Protein 1JM0 (pdb70)

Sequence (288 aa):
DYLRELLKLELQAIKQYREALEYVKLPVLAKILEDEEKHIEWLETILGDYLRELLKLELQAIKQYREALEYVKLPVLAKILEDEEKHIEWLETILGDYLRELLKLELQAIKQYREALEYVKLPVLAKILEDEEKHIEWLETILGDYLRELLKLELQAIKQYREALEYVKLPVLAKILEDEEKHIEWLETILGDYLRELLKLELQAIKQYREALEYVKLPVLAKILEDEEKHIEWLETILGDYLRELLKLELQAIKQYREALEYVKLPVLAKILEDEEKHIEWLETILG

CATH classification: 1.20.5.420

Structure (mmCIF, N/CA/C/O backbone):
data_1JM0
#
_entry.id   1JM0
#
_cell.length_a   37.38
_cell.length_b   80.12
_cell.length_c   99.93
_cell.angle_alpha   90
_cell.angle_beta   90
_cell.angle_gamma   90
#
_symmetry.space_group_name_H-M   'P 21 21 21'
#
loop_
_entity.id
_entity.type
_entity.pdbx_description
1 polymer 'PROTEIN (FOUR-HELIX BUNDLE MODEL)'
2 non-polymer 'MANGANESE (II) ION'
3 non-polymer 'DIMETHYL SULFOXIDE'
4 water water
#
loop_
_atom_site.group_PDB
_atom_site.id
_atom_site.type_symbol
_atom_site.label_atom_id
_atom_site.label_alt_id
_atom_site.label_comp_id
_atom_site.label_asym_id
_atom_site.label_entity_id
_atom_site.label_seq_id
_atom_site.pdbx_PDB_ins_code
_atom_site.Cartn_x
_atom_site.Cartn_y
_atom_site.Cartn_z
_atom_site.occupancy
_atom_site.B_iso_or_equiv
_atom_site.auth_seq_id
_atom_site.auth_comp_id
_atom_site.auth_asym_id
_atom_site.auth_atom_id
_atom_site.pdbx_PDB_model_num
ATOM 4 N N . ASP A 1 2 ? -12.286 -2.373 -28.571 1.00 36.68 1 ASP A N 1
ATOM 5 C CA . ASP A 1 2 ? -10.883 -1.968 -28.544 1.00 36.01 1 ASP A CA 1
ATOM 6 C C . ASP A 1 2 ? -10.792 -0.467 -28.242 1.00 33.76 1 ASP A C 1
ATOM 7 O O . ASP A 1 2 ? -10.003 -0.057 -27.391 1.00 31.16 1 ASP A O 1
ATOM 12 N N . TYR A 1 3 ? -11.587 0.354 -28.923 1.00 31.34 2 TYR A N 1
ATOM 13 C CA . TYR A 1 3 ? -11.538 1.803 -28.717 1.00 30.67 2 TYR A CA 1
ATOM 14 C C . TYR A 1 3 ? -11.861 2.221 -27.275 1.00 29.14 2 TYR A C 1
ATOM 15 O O . TYR A 1 3 ? -11.276 3.180 -26.771 1.00 27.85 2 TYR A O 1
ATOM 24 N N . LEU A 1 4 ? -12.779 1.512 -26.620 1.00 26.71 3 LEU A N 1
ATOM 25 C CA . LEU A 1 4 ? -13.163 1.702 -25.221 1.00 24.38 3 LEU A CA 1
ATOM 26 C C . LEU A 1 4 ? -12.034 1.272 -24.298 1.00 24.13 3 LEU A C 1
ATOM 27 O O . LEU A 1 4 ? -11.736 2.008 -23.353 1.00 22.24 3 LEU A O 1
ATOM 32 N N . ARG A 1 5 ? -11.437 0.110 -24.563 1.00 23.13 4 ARG A N 1
ATOM 33 C CA . ARG A 1 5 ? -10.267 -0.313 -23.795 1.00 23.28 4 ARG A CA 1
ATOM 34 C C . ARG A 1 5 ? -9.191 0.769 -23.893 1.00 22.13 4 ARG A C 1
ATOM 35 O O . ARG A 1 5 ? -8.456 1.029 -22.937 1.00 22.49 4 ARG A O 1
ATOM 43 N N . GLU A 1 6 ? -9.085 1.411 -25.050 1.00 21.05 5 GLU A N 1
ATOM 44 C CA . GLU A 1 6 ? -8.063 2.439 -25.215 1.00 22.30 5 GLU A CA 1
ATOM 45 C C . GLU A 1 6 ? -8.338 3.646 -24.341 1.00 21.08 5 GLU A C 1
ATOM 46 O O . GLU A 1 6 ? -7.394 4.197 -23.768 1.00 20.78 5 GLU A O 1
ATOM 52 N N . LEU A 1 7 ? -9.601 4.048 -24.240 1.00 18.94 6 LEU A N 1
ATOM 53 C CA . LEU A 1 7 ? -9.930 5.190 -23.391 1.00 18.19 6 LEU A CA 1
ATOM 54 C C . LEU A 1 7 ? -9.664 4.798 -21.940 1.00 15.42 6 LEU A C 1
ATOM 55 O O . LEU A 1 7 ? -9.179 5.642 -21.187 1.00 15.83 6 LEU A O 1
ATOM 60 N N . LEU A 1 8 ? -9.972 3.559 -21.573 1.00 16.19 7 LEU A N 1
ATOM 61 C CA . LEU A 1 8 ? -9.733 3.088 -20.214 1.00 16.79 7 LEU A CA 1
ATOM 62 C C . LEU A 1 8 ? -8.238 3.225 -19.910 1.00 17.19 7 LEU A C 1
ATOM 63 O O . LEU A 1 8 ? -7.861 3.728 -18.850 1.00 18.08 7 LEU A O 1
ATOM 68 N N . LYS A 1 9 ? -7.381 2.803 -20.835 1.00 17.30 8 LYS A N 1
ATOM 69 C CA . LYS A 1 9 ? -5.935 2.927 -20.627 1.00 17.57 8 LYS A CA 1
ATOM 70 C C . LYS A 1 9 ? -5.456 4.376 -20.472 1.00 16.49 8 LYS A C 1
ATOM 71 O O . LYS A 1 9 ? -4.584 4.680 -19.648 1.00 16.87 8 LYS A O 1
ATOM 77 N N . LEU A 1 10 ? -6.035 5.276 -21.258 1.00 17.12 9 LEU A N 1
ATOM 78 C CA . LEU A 1 10 ? -5.701 6.687 -21.048 1.00 17.52 9 LEU A CA 1
ATOM 79 C C . LEU A 1 10 ? -6.093 7.199 -19.659 1.00 18.38 9 LEU A C 1
ATOM 80 O O . LEU A 1 10 ? -5.419 8.070 -19.087 1.00 17.93 9 LEU A O 1
ATOM 85 N N . GLU A 1 11 ? -7.205 6.691 -19.134 1.00 16.90 10 GLU A N 1
ATOM 86 C CA . GLU A 1 11 ? -7.578 7.083 -17.774 1.00 16.07 10 GLU A CA 1
ATOM 87 C C . GLU A 1 11 ? -6.607 6.491 -16.755 1.00 17.54 10 GLU A C 1
ATOM 88 O O . GLU A 1 11 ? -6.223 7.167 -15.797 1.00 17.06 10 GLU A O 1
ATOM 94 N N . LEU A 1 12 ? -6.194 5.239 -16.945 1.00 18.26 11 LEU A N 1
ATOM 95 C CA . LEU A 1 12 ? -5.196 4.664 -16.027 1.00 19.56 11 LEU A CA 1
ATOM 96 C C . LEU A 1 12 ? -3.877 5.455 -16.023 1.00 18.94 11 LEU A C 1
ATOM 97 O O . LEU A 1 12 ? -3.225 5.705 -15.002 1.00 20.47 11 LEU A O 1
ATOM 102 N N . GLN A 1 13 ? -3.461 5.872 -17.212 1.00 17.65 12 GLN A N 1
ATOM 103 C CA . GLN A 1 13 ? -2.247 6.671 -17.366 1.00 19.51 12 GLN A CA 1
ATOM 104 C C . GLN A 1 13 ? -2.457 8.011 -16.656 1.00 19.87 12 GLN A C 1
ATOM 105 O O . GLN A 1 13 ? -1.560 8.495 -15.960 1.00 19.37 12 GLN A O 1
ATOM 111 N N . ALA A 1 14 ? -3.631 8.613 -16.800 1.00 19.59 13 ALA A N 1
ATOM 112 C CA . ALA A 1 14 ? -3.823 9.925 -16.161 1.00 20.10 13 ALA A CA 1
ATOM 113 C C . ALA A 1 14 ? -3.822 9.770 -14.640 1.00 21.40 13 ALA A C 1
ATOM 114 O O . ALA A 1 14 ? -3.271 10.611 -13.932 1.00 22.83 13 ALA A O 1
ATOM 116 N N . ILE A 1 15 ? -4.438 8.703 -14.152 1.00 21.82 14 ILE A N 1
ATOM 117 C CA . ILE A 1 15 ? -4.508 8.492 -12.713 1.00 23.53 14 ILE A CA 1
ATOM 118 C C . ILE A 1 15 ? -3.089 8.394 -12.164 1.00 22.38 14 ILE A C 1
ATOM 119 O O . ILE A 1 15 ? -2.794 8.954 -11.106 1.00 22.73 14 ILE A O 1
ATOM 124 N N . LYS A 1 16 ? -2.207 7.679 -12.850 1.00 20.86 15 LYS A N 1
ATOM 125 C CA . LYS A 1 16 ? -0.824 7.582 -12.388 1.00 23.12 15 LYS A CA 1
ATOM 126 C C . LYS A 1 16 ? -0.102 8.929 -12.315 1.00 24.58 15 LYS A C 1
ATOM 127 O O . LYS A 1 16 ? 0.539 9.256 -11.309 1.00 25.71 15 LYS A O 1
ATOM 133 N N . GLN A 1 17 ? -0.212 9.710 -13.389 1.00 24.13 16 GLN A N 1
ATOM 134 C CA . GLN A 1 17 ? 0.409 11.023 -13.500 1.00 25.45 16 GLN A CA 1
ATOM 135 C C . GLN A 1 17 ? -0.180 12.014 -12.514 1.00 23.66 16 GLN A C 1
ATOM 136 O O . GLN A 1 17 ? 0.585 12.759 -11.910 1.00 27.08 16 GLN A O 1
ATOM 142 N N . TYR A 1 18 ? -1.497 12.013 -12.339 1.00 24.25 17 TYR A N 1
ATOM 143 C CA . TYR A 1 18 ? -2.125 12.973 -11.433 1.00 22.74 17 TYR A CA 1
ATOM 144 C C . TYR A 1 18 ? -1.737 12.619 -10.009 1.00 24.73 17 TYR A C 1
ATOM 145 O O . TYR A 1 18 ? -1.502 13.504 -9.190 1.00 24.91 17 TYR A O 1
ATOM 154 N N . ARG A 1 19 ? -1.685 11.321 -9.729 1.00 25.36 18 ARG A N 1
ATOM 155 C CA . ARG A 1 19 ? -1.296 10.950 -8.378 1.00 26.80 18 ARG A CA 1
ATOM 156 C C . ARG A 1 19 ? 0.124 11.381 -8.065 1.00 27.16 18 ARG A C 1
ATOM 157 O O . ARG A 1 19 ? 0.419 11.792 -6.942 1.00 30.50 18 ARG A O 1
ATOM 165 N N . GLU A 1 20 ? 1.017 11.268 -9.040 1.00 28.09 19 GLU A N 1
ATOM 166 C CA . GLU A 1 20 ? 2.398 11.702 -8.865 1.00 29.62 19 GLU A CA 1
ATOM 167 C C . GLU A 1 20 ? 2.423 13.225 -8.697 1.00 30.32 19 GLU A C 1
ATOM 168 O O . GLU A 1 20 ? 3.156 13.762 -7.855 1.00 31.71 19 GLU A O 1
ATOM 174 N N . ALA A 1 21 ? 1.622 13.941 -9.484 1.00 29.20 20 ALA A N 1
ATOM 175 C CA . ALA A 1 21 ? 1.630 15.400 -9.385 1.00 30.17 20 ALA A CA 1
ATOM 176 C C . ALA A 1 21 ? 1.132 15.877 -8.022 1.00 32.06 20 ALA A C 1
ATOM 177 O O . ALA A 1 21 ? 1.686 16.823 -7.452 1.00 30.88 20 ALA A O 1
ATOM 179 N N . LEU A 1 22 ? 0.079 15.220 -7.545 1.00 32.87 21 LEU A N 1
ATOM 180 C CA . LEU A 1 22 ? -0.508 15.506 -6.240 1.00 35.66 21 LEU A CA 1
ATOM 181 C C . LEU A 1 22 ? 0.580 15.291 -5.187 1.00 37.84 21 LEU A C 1
ATOM 182 O O . LEU A 1 22 ? 0.742 16.107 -4.280 1.00 38.24 21 LEU A O 1
ATOM 187 N N . GLU A 1 23 ? 1.325 14.199 -5.317 1.00 39.78 22 GLU A N 1
ATOM 188 C CA . GLU A 1 23 ? 2.363 13.788 -4.378 1.00 42.37 22 GLU A CA 1
ATOM 189 C C . GLU A 1 23 ? 3.430 14.874 -4.278 1.00 42.83 22 GLU A C 1
ATOM 190 O O . GLU A 1 23 ? 4.104 15.029 -3.258 1.00 44.24 22 GLU A O 1
ATOM 196 N N . TYR A 1 24 ? 3.586 15.635 -5.353 1.00 43.26 23 TYR A N 1
ATOM 197 C CA . TYR A 1 24 ? 4.614 16.667 -5.381 1.00 43.70 23 TYR A CA 1
ATOM 198 C C . TYR A 1 24 ? 4.138 18.086 -5.053 1.00 43.29 23 TYR A C 1
ATOM 199 O O . TYR A 1 24 ? 4.806 18.784 -4.287 1.00 43.53 23 TYR A O 1
ATOM 208 N N . VAL A 1 25 ? 3.011 18.540 -5.597 1.00 41.28 24 VAL A N 1
ATOM 209 C CA . VAL A 1 25 ? 2.599 19.909 -5.320 1.00 40.47 24 VAL A CA 1
ATOM 210 C C . VAL A 1 25 ? 1.388 20.056 -4.416 1.00 39.20 24 VAL A C 1
ATOM 211 O O . VAL A 1 25 ? 1.046 21.177 -4.035 1.00 39.37 24 VAL A O 1
ATOM 215 N N . LYS A 1 26 ? 0.753 18.935 -4.099 1.00 36.65 25 LYS A N 1
ATOM 216 C CA . LYS A 1 26 ? -0.388 18.918 -3.199 1.00 36.10 25 LYS A CA 1
ATOM 217 C C . LYS A 1 26 ? -1.455 19.975 -3.438 1.00 34.02 25 LYS A C 1
ATOM 218 O O . LYS A 1 26 ? -2.053 20.464 -2.484 1.00 33.73 25 LYS A O 1
ATOM 224 N N . LEU A 1 27 ? -1.721 20.356 -4.683 1.00 31.73 26 LEU A N 1
ATOM 225 C CA . LEU A 1 27 ? -2.878 21.209 -4.866 1.00 29.40 26 LEU A 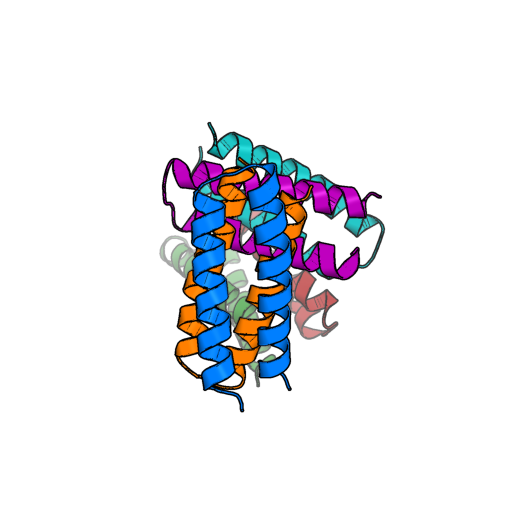CA 1
ATOM 226 C C . LEU A 1 27 ? -4.182 20.440 -4.828 1.00 28.85 26 LEU A C 1
ATOM 227 O O . LEU A 1 27 ? -4.350 19.435 -5.535 1.00 27.70 26 LEU A O 1
ATOM 232 N N . PRO A 1 28 ? -5.105 20.919 -4.003 1.00 26.25 27 PRO A N 1
ATOM 233 C CA . PRO A 1 28 ? -6.452 20.361 -3.957 1.00 25.79 27 PRO A CA 1
ATOM 234 C C . PRO A 1 28 ? -7.108 20.155 -5.310 1.00 25.60 27 PRO A C 1
ATOM 235 O O . PRO A 1 28 ? -7.726 19.118 -5.526 1.00 23.42 27 PRO A O 1
ATOM 239 N N . VAL A 1 29 ? -6.980 21.120 -6.214 1.00 20.90 28 VAL A N 1
ATOM 240 C CA . VAL A 1 29 ? -7.713 20.917 -7.459 1.00 21.08 28 VAL A CA 1
ATOM 241 C C . VAL A 1 29 ? -7.216 19.630 -8.119 1.00 20.03 28 VAL A C 1
ATOM 242 O O . VAL A 1 29 ? -8.007 19.019 -8.839 1.00 19.30 28 VAL A O 1
ATOM 246 N N . LEU A 1 30 ? -5.974 19.196 -7.908 1.00 19.38 29 LEU A N 1
ATOM 247 C CA . LEU A 1 30 ? -5.501 17.991 -8.606 1.00 20.14 29 LEU A CA 1
ATOM 248 C C . LEU A 1 30 ? -6.244 16.787 -8.048 1.00 19.99 29 LEU A C 1
ATOM 249 O O . LEU A 1 30 ? -6.529 15.795 -8.710 1.00 18.36 29 LEU A O 1
ATOM 254 N N . ALA A 1 31 ? -6.573 16.875 -6.759 1.00 21.63 30 ALA A N 1
ATOM 255 C CA . ALA A 1 31 ? -7.260 15.765 -6.126 1.00 22.30 30 ALA A CA 1
ATOM 256 C C . ALA A 1 31 ? -8.672 15.650 -6.695 1.00 21.53 30 ALA A C 1
ATOM 257 O O . ALA A 1 31 ? -9.167 14.533 -6.880 1.00 21.79 30 ALA A O 1
ATOM 259 N N . LYS A 1 32 ? -9.328 16.769 -6.998 1.00 20.68 31 LYS A N 1
ATOM 260 C CA . LYS A 1 32 ? -10.621 16.777 -7.678 1.00 21.61 31 LYS A CA 1
ATOM 261 C C . LYS A 1 32 ? -10.569 16.129 -9.062 1.00 19.89 31 LYS A C 1
ATOM 262 O O . LYS A 1 32 ? -11.465 15.347 -9.366 1.00 20.28 31 LYS A O 1
ATOM 268 N N . ILE A 1 33 ? -9.563 16.464 -9.861 1.00 20.32 32 ILE A N 1
ATOM 269 C CA . ILE A 1 33 ? -9.409 15.839 -11.173 1.00 18.52 32 ILE A CA 1
ATOM 270 C C . ILE A 1 33 ? -9.222 14.333 -10.992 1.00 17.82 32 ILE A C 1
ATOM 271 O O . ILE A 1 33 ? -9.891 13.538 -11.635 1.00 16.89 32 ILE A O 1
ATOM 276 N N . LEU A 1 34 ? -8.331 13.937 -10.084 1.00 18.31 33 LEU A N 1
ATOM 277 C CA . LEU A 1 34 ? -8.113 12.519 -9.817 1.00 19.66 33 LEU A CA 1
ATOM 278 C C . LEU A 1 34 ? -9.437 11.842 -9.475 1.00 19.31 33 LEU A C 1
ATOM 279 O O . LEU A 1 34 ? -9.704 10.768 -9.990 1.00 19.52 33 LEU A O 1
ATOM 284 N N . GLU A 1 35 ? -10.280 12.415 -8.620 1.00 20.22 34 GLU A N 1
ATOM 285 C CA . GLU A 1 35 ? -11.581 11.803 -8.337 1.00 20.85 34 GLU A CA 1
ATOM 286 C C . GLU A 1 35 ? -12.443 11.543 -9.591 1.00 20.56 34 GLU A C 1
ATOM 287 O O . GLU A 1 35 ? -13.109 10.515 -9.730 1.00 18.79 34 GLU A O 1
ATOM 293 N N . ASP A 1 36 ? -12.414 12.506 -10.506 1.00 17.67 35 ASP A N 1
ATOM 294 C CA . ASP A 1 36 ? -13.157 12.437 -11.753 1.00 17.16 35 ASP A CA 1
ATOM 295 C C . ASP A 1 36 ? -12.596 11.280 -12.584 1.00 15.56 35 ASP A C 1
ATOM 296 O O . ASP A 1 36 ? -13.372 10.530 -13.161 1.00 16.39 35 ASP A O 1
ATOM 301 N N . GLU A 1 37 ? -11.279 11.155 -12.687 1.00 16.87 36 GLU A N 1
ATOM 302 C CA . GLU A 1 37 ? -10.703 10.156 -13.585 1.00 14.78 36 GLU A CA 1
ATOM 303 C C . GLU A 1 37 ? -11.061 8.785 -13.011 1.00 14.50 36 GLU A C 1
ATOM 304 O O . GLU A 1 37 ? -11.335 7.842 -13.744 1.00 15.29 36 GLU A O 1
ATOM 310 N N . GLU A 1 38 ? -11.049 8.666 -11.686 1.00 15.75 37 GLU A N 1
ATOM 311 C CA . GLU A 1 38 ? -11.423 7.364 -11.146 1.00 16.27 37 GLU A CA 1
ATOM 312 C C . GLU A 1 38 ? -12.871 7.009 -11.497 1.00 16.47 37 GLU A C 1
ATOM 313 O O . GLU A 1 38 ? -13.195 5.841 -11.751 1.00 16.20 37 GLU A O 1
ATOM 319 N N . LYS A 1 39 ? -13.755 8.005 -11.550 1.00 15.78 38 LYS A N 1
ATOM 320 C CA . LYS A 1 39 ? -15.144 7.839 -11.952 1.00 17.20 38 LYS A CA 1
ATOM 321 C C . LYS A 1 39 ? -15.224 7.412 -13.420 1.00 16.79 38 LYS A C 1
ATOM 322 O O . LYS A 1 39 ? -16.012 6.522 -13.814 1.00 16.43 38 LYS A O 1
ATOM 328 N N . HIS A 1 40 ? -14.394 8.060 -14.228 1.00 14.91 39 HIS A N 1
ATOM 329 C CA . HIS A 1 40 ? -14.348 7.713 -15.658 1.00 14.66 39 HIS A CA 1
ATOM 330 C C . HIS A 1 40 ? -13.988 6.244 -15.861 1.00 15.81 39 HIS A C 1
ATOM 331 O O . HIS A 1 40 ? -14.611 5.536 -16.672 1.00 17.40 39 HIS A O 1
ATOM 338 N N . ILE A 1 41 ? -12.980 5.788 -15.111 1.00 16.40 40 ILE A N 1
ATOM 339 C CA . ILE A 1 41 ? -12.577 4.384 -15.158 1.00 18.16 40 ILE A CA 1
ATOM 340 C C . ILE A 1 41 ? -13.768 3.484 -14.811 1.00 18.44 40 ILE A C 1
ATOM 341 O O . ILE A 1 41 ? -14.039 2.517 -15.534 1.00 18.16 40 ILE A O 1
ATOM 346 N N . GLU A 1 42 ? -14.467 3.799 -13.723 1.00 15.87 41 GLU A N 1
ATOM 347 C CA . 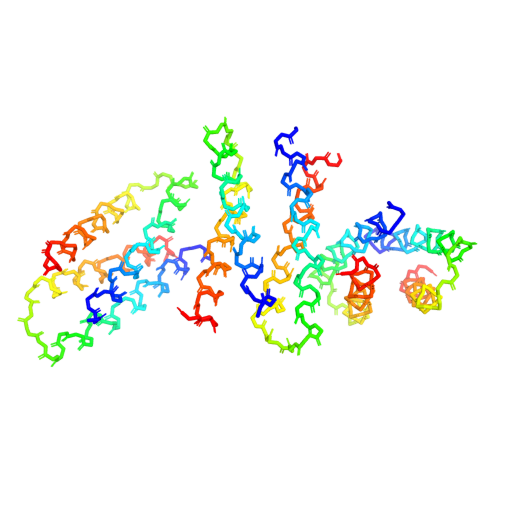GLU A 1 42 ? -15.609 2.962 -13.308 1.00 18.97 41 GLU A CA 1
ATOM 348 C C . GLU A 1 42 ? -16.683 2.872 -14.394 1.00 19.32 41 GLU A C 1
ATOM 349 O O . GLU A 1 42 ? -17.275 1.813 -14.644 1.00 19.20 41 GLU A O 1
ATOM 355 N N . TRP A 1 43 ? -16.946 4.001 -15.036 1.00 19.35 42 TRP A N 1
ATOM 356 C CA . TRP A 1 43 ? -17.964 4.109 -16.075 1.00 18.79 42 TRP A CA 1
ATOM 357 C C . TRP A 1 43 ? -17.511 3.248 -17.250 1.00 20.10 42 TRP A C 1
ATOM 358 O O . TRP A 1 43 ? -18.298 2.457 -17.767 1.00 20.10 42 TRP A O 1
ATOM 369 N N . LEU A 1 44 ? -16.248 3.365 -17.647 1.00 18.13 43 LEU A N 1
ATOM 370 C CA . LEU A 1 44 ? -15.781 2.580 -18.793 1.00 19.40 43 LEU A CA 1
ATOM 371 C C . LEU A 1 44 ? -15.775 1.075 -18.493 1.00 19.35 43 LEU A C 1
ATOM 372 O O . LEU A 1 44 ? -16.124 0.241 -19.329 1.00 21.26 43 LEU A O 1
ATOM 377 N N . GLU A 1 45 ? -15.342 0.720 -17.285 1.00 19.40 44 GLU A N 1
ATOM 378 C CA . GLU A 1 45 ? -15.352 -0.664 -16.836 1.00 23.05 44 GLU A CA 1
ATOM 379 C C . GLU A 1 45 ? -16.775 -1.195 -16.877 1.00 24.20 44 GLU A C 1
ATOM 380 O O . GLU A 1 45 ? -16.947 -2.351 -17.258 1.00 25.32 44 GLU A O 1
ATOM 386 N N . THR A 1 46 ? -17.762 -0.388 -16.503 1.00 23.96 45 THR A N 1
ATOM 387 C CA . THR A 1 46 ? -19.147 -0.834 -16.620 1.00 27.18 45 THR A CA 1
ATOM 388 C C . THR A 1 46 ? -19.473 -1.209 -18.063 1.00 28.63 45 THR A C 1
ATOM 389 O O . THR A 1 46 ? -19.941 -2.320 -18.340 1.00 31.26 45 THR A O 1
ATOM 393 N N . ILE A 1 47 ? -19.222 -0.281 -18.979 1.00 26.79 46 ILE A N 1
ATOM 394 C CA . ILE A 1 47 ? -19.474 -0.531 -20.390 1.00 26.26 46 ILE A CA 1
ATOM 395 C C . ILE A 1 47 ? -18.766 -1.791 -20.885 1.00 24.76 46 ILE A C 1
ATOM 396 O O . ILE A 1 47 ? -19.312 -2.547 -21.697 1.00 24.72 46 ILE A O 1
ATOM 401 N N . LEU A 1 48 ? -17.554 -2.035 -20.400 1.00 22.72 47 LEU A N 1
ATOM 402 C CA . LEU A 1 48 ? -16.739 -3.136 -20.890 1.00 26.09 47 LEU A CA 1
ATOM 403 C C . LEU A 1 48 ? -17.091 -4.434 -20.178 1.00 30.37 47 LEU A C 1
ATOM 404 O O . LEU A 1 48 ? -18.128 -4.503 -19.514 1.00 32.30 47 LEU A O 1
ATOM 409 N N . GLY A 1 49 ? -16.238 -5.444 -20.302 1.00 31.78 48 GLY A N 1
ATOM 410 C CA . GLY A 1 49 ? -16.465 -6.624 -19.493 1.00 37.93 48 GLY A CA 1
ATOM 411 C C . GLY A 1 49 ? -16.548 -6.283 -18.012 1.00 39.75 48 GLY A C 1
ATOM 412 O O . GLY A 1 49 ? -17.273 -6.938 -17.258 1.00 40.85 48 GLY A O 1
ATOM 417 N N . ASP B 1 2 ? 6.898 21.512 -15.993 1.00 41.17 1 ASP B N 1
ATOM 418 C CA . ASP B 1 2 ? 6.839 20.561 -17.098 1.00 40.42 1 ASP B CA 1
ATOM 419 C C . ASP B 1 2 ? 5.838 19.438 -16.834 1.00 37.79 1 ASP B C 1
ATOM 420 O O . ASP B 1 2 ? 5.146 19.007 -17.759 1.00 36.90 1 ASP B O 1
ATOM 425 N N . TYR B 1 3 ? 5.744 18.958 -15.597 1.00 34.63 2 TYR B N 1
ATOM 426 C CA . TYR B 1 3 ? 4.751 17.924 -15.332 1.00 31.83 2 TYR B CA 1
ATOM 427 C C . TYR B 1 3 ? 3.378 18.499 -15.653 1.00 29.56 2 TYR B C 1
ATOM 428 O O . TYR B 1 3 ? 2.517 17.754 -16.100 1.00 24.88 2 TYR B O 1
ATOM 437 N N . LEU B 1 4 ? 3.175 19.799 -15.441 1.00 28.51 3 LEU B N 1
ATOM 438 C CA . LEU B 1 4 ? 1.900 20.443 -15.726 1.00 26.67 3 LEU B CA 1
ATOM 439 C C . LEU B 1 4 ? 1.592 20.467 -17.217 1.00 27.17 3 LEU B C 1
ATOM 440 O O . LEU B 1 4 ? 0.481 20.162 -17.638 1.00 25.33 3 LEU B O 1
ATOM 445 N N . ARG B 1 5 ? 2.562 20.834 -18.046 1.00 27.16 4 ARG B N 1
ATOM 446 C CA . ARG B 1 5 ? 2.351 20.787 -19.490 1.00 28.12 4 ARG B CA 1
ATOM 447 C C . ARG B 1 5 ? 2.088 19.371 -19.999 1.00 26.98 4 ARG B C 1
ATOM 448 O O . ARG B 1 5 ? 1.329 19.228 -20.962 1.00 26.70 4 ARG B O 1
ATOM 456 N N . GLU B 1 6 ? 2.697 18.367 -19.368 1.00 26.40 5 GLU B N 1
ATOM 457 C CA . GLU B 1 6 ? 2.509 16.980 -19.794 1.00 27.17 5 GLU B CA 1
ATOM 458 C C . GLU B 1 6 ? 1.055 16.598 -19.509 1.00 24.60 5 GLU B C 1
ATOM 459 O O . GLU B 1 6 ? 0.384 15.927 -20.297 1.00 23.75 5 GLU B O 1
ATOM 465 N N . LEU B 1 7 ? 0.556 17.033 -18.358 1.00 21.36 6 LEU B N 1
ATOM 466 C CA . LEU B 1 7 ? -0.845 16.754 -18.035 1.00 20.07 6 LEU B CA 1
ATOM 467 C C . LEU B 1 7 ? -1.848 17.392 -19.011 1.00 20.32 6 LEU B C 1
ATOM 468 O O . LEU B 1 7 ? -2.870 16.807 -19.398 1.00 19.43 6 LEU B O 1
ATOM 473 N N . LEU B 1 8 ? -1.559 18.618 -19.444 1.00 20.26 7 LEU B N 1
ATOM 474 C CA . LEU B 1 8 ? -2.431 19.323 -20.368 1.00 19.97 7 LEU B CA 1
ATOM 475 C C . LEU B 1 8 ? -2.374 18.570 -21.701 1.00 21.62 7 LEU B C 1
ATOM 476 O O . LEU B 1 8 ? -3.378 18.424 -22.388 1.00 20.65 7 LEU B O 1
ATOM 481 N N . LYS B 1 9 ? -1.195 18.063 -22.044 1.00 21.85 8 LYS B N 1
ATOM 482 C CA . LYS B 1 9 ? -1.043 17.327 -23.298 1.00 24.06 8 LYS B CA 1
ATOM 483 C C . LYS B 1 9 ? -1.900 16.075 -23.267 1.00 22.56 8 LYS B C 1
ATOM 484 O O . LYS B 1 9 ? -2.550 15.769 -24.260 1.00 24.45 8 LYS B O 1
ATOM 490 N N . LEU B 1 10 ? -1.887 15.375 -22.139 1.00 21.58 9 LEU B N 1
ATOM 491 C CA . LEU B 1 10 ? -2.680 14.167 -21.995 1.00 22.31 9 LEU B CA 1
ATOM 492 C C . LEU B 1 10 ? -4.175 14.503 -22.057 1.00 20.46 9 LEU B C 1
ATOM 493 O O . LEU B 1 10 ? -4.936 13.742 -22.641 1.00 21.87 9 LEU B O 1
ATOM 498 N N . GLU B 1 11 ? -4.596 15.618 -21.471 1.00 19.50 10 GLU B N 1
ATOM 499 C CA . GLU B 1 11 ? -6.019 15.939 -21.489 1.00 20.74 10 GLU B CA 1
ATOM 500 C C . GLU B 1 11 ? -6.420 16.279 -22.921 1.00 18.43 10 GLU B C 1
ATOM 501 O O . GLU B 1 11 ? -7.485 15.848 -23.324 1.00 19.15 10 GLU B O 1
ATOM 507 N N . LEU B 1 12 ? -5.598 17.033 -23.646 1.00 19.60 11 LEU B N 1
ATOM 508 C CA . LEU B 1 12 ? -5.983 17.358 -25.018 1.00 19.74 11 LEU B CA 1
ATOM 509 C C . LEU B 1 12 ? -6.022 16.136 -25.922 1.00 21.36 11 LEU B C 1
ATOM 510 O O . LEU B 1 12 ? -6.921 16.013 -26.754 1.00 20.54 11 LEU B O 1
ATOM 515 N N . GLN B 1 13 ? -5.023 15.277 -25.728 1.00 22.75 12 GLN B N 1
ATOM 516 C CA . GLN B 1 13 ? -4.901 13.960 -26.335 1.00 24.69 12 GLN B CA 1
ATOM 517 C C . GLN B 1 13 ? -6.203 13.196 -26.110 1.00 24.62 12 GLN B C 1
ATOM 518 O O . GLN B 1 13 ? -6.796 12.659 -27.048 1.00 23.08 12 GLN B O 1
ATOM 524 N N . ALA B 1 14 ? -6.649 13.121 -24.861 1.00 21.83 13 ALA B N 1
ATOM 525 C CA . ALA B 1 14 ? -7.836 12.346 -24.525 1.00 22.25 13 ALA B CA 1
ATOM 526 C C . ALA B 1 14 ? -9.126 12.963 -25.066 1.00 21.82 13 ALA B C 1
ATOM 527 O O . ALA B 1 14 ? -10.064 12.275 -25.477 1.00 21.96 13 ALA B O 1
ATOM 529 N N . ILE B 1 15 ? -9.197 14.285 -25.037 1.00 22.19 14 ILE B N 1
ATOM 530 C CA . ILE B 1 15 ? -10.412 14.941 -25.514 1.00 24.09 14 ILE B CA 1
ATOM 531 C C . ILE B 1 15 ? -10.619 14.607 -26.988 1.00 25.03 14 ILE B C 1
ATOM 532 O O . ILE B 1 15 ? -11.734 14.288 -27.403 1.00 24.52 14 ILE B O 1
ATOM 537 N N . LYS B 1 16 ? -9.544 14.586 -27.769 1.00 24.82 15 LYS B N 1
ATOM 538 C CA . LYS B 1 16 ? -9.647 14.170 -29.168 1.00 25.60 15 LYS B CA 1
ATOM 539 C C . LYS B 1 16 ? -10.171 12.733 -29.329 1.00 25.33 15 LYS B C 1
ATOM 540 O O . LYS B 1 16 ? -11.011 12.444 -30.190 1.00 24.58 15 LYS B O 1
ATOM 546 N N . GLN B 1 17 ? -9.707 11.796 -28.504 1.00 23.04 16 GLN B N 1
ATOM 547 C CA . GLN B 1 17 ? -10.165 10.421 -28.659 1.00 22.61 16 GLN B CA 1
ATOM 548 C C . GLN B 1 17 ? -11.608 10.203 -28.210 1.00 23.10 16 GLN B C 1
ATOM 549 O O . GLN B 1 17 ? -12.335 9.419 -28.823 1.00 24.95 16 GLN B O 1
ATOM 555 N N . TYR B 1 18 ? -12.017 10.888 -27.148 1.00 21.76 17 TYR B N 1
ATOM 556 C CA . TYR B 1 18 ? -13.386 10.747 -26.676 1.00 20.43 17 TYR B CA 1
ATOM 557 C C . TYR B 1 18 ? -14.338 11.340 -27.712 1.00 22.36 17 TYR B C 1
ATOM 558 O O . TYR B 1 18 ? -15.418 10.787 -27.911 1.00 21.67 17 TYR B O 1
ATOM 567 N N . ARG B 1 19 ? -13.947 12.445 -28.346 1.00 24.74 18 ARG B N 1
ATOM 568 C CA . ARG B 1 19 ? -14.741 12.989 -29.451 1.00 28.27 18 ARG B CA 1
ATOM 569 C C . ARG B 1 19 ? -14.958 11.978 -30.584 1.00 29.02 18 ARG B C 1
ATOM 570 O O . ARG B 1 19 ? -16.077 11.760 -31.067 1.00 31.44 18 ARG B O 1
ATOM 578 N N . GLU B 1 20 ? -13.889 11.326 -31.030 1.00 29.24 19 GLU B N 1
ATOM 579 C CA . GLU B 1 20 ? -13.998 10.261 -32.020 1.00 30.16 19 GLU B CA 1
ATOM 580 C C . GLU B 1 20 ? -14.868 9.095 -31.564 1.00 30.00 19 GLU B C 1
ATOM 581 O O . GLU B 1 20 ? -15.635 8.516 -32.341 1.00 29.92 19 GLU B O 1
ATOM 587 N N . ALA B 1 21 ? -14.743 8.742 -30.290 1.00 27.70 20 ALA B N 1
ATOM 588 C CA . ALA B 1 21 ? -15.610 7.689 -29.785 1.00 28.35 20 ALA B CA 1
ATOM 589 C C . ALA B 1 21 ? -17.066 8.167 -29.860 1.00 27.83 20 ALA B C 1
ATOM 590 O O . ALA B 1 21 ? -17.958 7.413 -30.246 1.00 28.71 20 ALA B O 1
ATOM 592 N N . LEU B 1 22 ? -17.319 9.412 -29.479 1.00 27.91 21 LEU B N 1
ATOM 593 C CA . LEU B 1 22 ? -18.693 9.912 -29.432 1.00 30.52 21 LEU B CA 1
ATOM 594 C C . LEU B 1 22 ? -19.328 9.929 -30.818 1.00 31.98 21 LEU B C 1
ATOM 595 O O . LEU B 1 22 ? -20.538 9.714 -30.940 1.00 30.85 21 LEU B O 1
ATOM 600 N N . GLU B 1 23 ? -18.483 10.184 -31.814 1.00 34.11 22 GLU B N 1
ATOM 601 C CA . GLU B 1 23 ? -18.860 10.254 -33.221 1.00 37.31 22 GLU B CA 1
ATOM 602 C C . GLU B 1 23 ? -19.252 8.864 -33.685 1.00 38.39 22 GLU B C 1
ATOM 603 O O . GLU B 1 23 ? -20.262 8.704 -34.374 1.00 37.22 22 GLU B O 1
ATOM 609 N N . TYR B 1 24 ? -18.440 7.883 -33.305 1.00 38.57 23 TYR B N 1
ATOM 610 C CA . TYR B 1 24 ? -18.682 6.502 -33.694 1.00 39.93 23 TYR B CA 1
ATOM 611 C C . TYR B 1 24 ? -19.948 5.958 -33.040 1.00 39.49 23 TYR B C 1
ATOM 612 O O . TYR B 1 24 ? -20.825 5.439 -33.738 1.00 40.59 23 TYR B O 1
ATOM 621 N N . VAL B 1 25 ? -20.062 6.073 -31.719 1.00 37.54 24 VAL B N 1
ATOM 622 C CA . VAL B 1 25 ? -21.278 5.636 -31.044 1.00 36.31 24 VAL B CA 1
ATOM 623 C C . VAL B 1 25 ? -21.770 6.691 -30.057 1.00 35.77 24 VAL B C 1
ATOM 624 O O . VAL B 1 25 ? -21.031 7.068 -29.148 1.00 36.44 24 VAL B O 1
ATOM 628 N N . LYS B 1 26 ? -23.000 7.174 -30.217 1.00 33.73 25 LYS B N 1
ATOM 629 C CA . LYS B 1 26 ? -23.553 8.224 -29.360 1.00 32.93 25 LYS B CA 1
ATOM 630 C C . LYS B 1 26 ? -23.977 7.767 -27.975 1.00 31.69 25 LYS B C 1
ATOM 631 O O . LYS B 1 26 ? -25.150 7.881 -27.616 1.00 29.95 25 LYS B O 1
ATOM 637 N N . LEU B 1 27 ? -23.032 7.261 -27.190 1.00 29.32 26 LEU B N 1
ATOM 638 C CA . LEU B 1 27 ? -23.339 6.907 -25.811 1.00 29.80 26 LEU B CA 1
ATOM 639 C C . LEU B 1 27 ? -23.230 8.181 -24.994 1.00 28.26 26 LEU B C 1
ATOM 640 O O . LEU B 1 27 ? -22.162 8.775 -24.929 1.00 28.14 26 LEU B O 1
ATOM 645 N N . PRO B 1 28 ? -24.312 8.636 -24.377 1.00 27.11 27 PRO B N 1
ATOM 646 C CA . PRO B 1 28 ? -24.270 9.869 -23.580 1.00 26.66 27 PRO B CA 1
ATOM 647 C C . PRO B 1 28 ? -23.191 9.910 -22.496 1.00 26.20 27 PRO B C 1
ATOM 648 O O . PRO B 1 28 ? -22.750 10.995 -22.097 1.00 23.97 27 PRO B O 1
ATOM 652 N N . VAL B 1 29 ? -22.760 8.746 -22.021 1.00 23.13 28 VAL B N 1
ATOM 653 C CA . VAL B 1 29 ? -21.766 8.860 -20.955 1.00 23.93 28 VAL B CA 1
ATOM 654 C C . VAL B 1 29 ? -20.480 9.437 -21.556 1.00 21.52 28 VAL B C 1
ATOM 655 O O . VAL B 1 29 ? -19.706 10.036 -20.822 1.00 22.15 28 VAL B O 1
ATOM 659 N N . LEU B 1 30 ? -20.236 9.273 -22.855 1.00 21.66 29 LEU B N 1
ATOM 660 C CA . LEU B 1 30 ? -19.013 9.848 -23.414 1.00 21.58 29 LEU B CA 1
ATOM 661 C C . LEU B 1 30 ? -19.055 11.379 -23.407 1.00 21.18 29 LEU B C 1
ATOM 662 O O . LEU B 1 30 ? -18.054 12.067 -23.180 1.00 22.15 29 LEU B O 1
ATOM 667 N N . ALA B 1 31 ? -20.233 11.946 -23.649 1.00 21.25 30 ALA B N 1
ATOM 668 C CA . ALA B 1 31 ? -20.377 13.399 -23.553 1.00 22.87 30 ALA B CA 1
ATOM 669 C C . ALA B 1 31 ? -20.178 13.903 -22.135 1.00 22.68 30 ALA B C 1
ATOM 670 O O . ALA B 1 31 ? -19.627 14.982 -21.874 1.00 21.62 30 ALA B O 1
ATOM 672 N N . LYS B 1 32 ? -20.635 13.089 -21.193 1.00 22.58 31 LYS B N 1
ATOM 673 C CA . LYS B 1 32 ? -20.515 13.485 -19.802 1.00 23.83 31 LYS B CA 1
ATOM 674 C C . LYS B 1 32 ? -19.040 13.498 -19.430 1.00 22.56 31 LYS B C 1
ATOM 675 O O . LYS B 1 32 ? -18.591 14.405 -18.733 1.00 22.82 31 LYS B O 1
ATOM 681 N N . ILE B 1 33 ? -18.312 12.484 -19.876 1.00 19.29 32 ILE B N 1
ATOM 682 C CA . ILE B 1 33 ? -16.884 12.493 -19.581 1.00 17.53 32 ILE B CA 1
ATOM 683 C C . ILE B 1 33 ? -16.218 13.709 -20.240 1.00 19.31 32 ILE B C 1
ATOM 684 O O . ILE B 1 33 ? -15.424 14.420 -19.616 1.00 19.14 32 ILE B O 1
ATOM 689 N N . LEU B 1 34 ? -16.534 13.941 -21.509 1.00 19.89 33 LEU B N 1
ATOM 690 C CA . LEU B 1 34 ? -16.002 15.120 -22.195 1.00 20.84 33 LEU B CA 1
ATOM 691 C C . LEU B 1 34 ? -16.255 16.429 -21.461 1.00 22.02 33 LEU B C 1
ATOM 692 O O . LEU B 1 34 ? -15.399 17.319 -21.520 1.00 21.89 33 LEU B O 1
ATOM 697 N N . GLU B 1 35 ? -17.377 16.589 -20.764 1.00 20.55 34 GLU B N 1
ATOM 698 C CA . GLU B 1 35 ? -17.608 17.797 -19.978 1.00 23.97 34 GLU B CA 1
ATOM 699 C C . GLU B 1 35 ? -16.613 17.854 -18.826 1.00 22.16 34 GLU B C 1
ATOM 700 O O . GLU B 1 35 ? -16.066 18.911 -18.504 1.00 22.11 34 GLU B O 1
ATOM 706 N N . ASP B 1 36 ? -16.374 16.720 -18.174 1.00 20.74 35 ASP B N 1
ATOM 707 C CA . ASP B 1 36 ? -15.372 16.728 -17.116 1.00 19.33 35 ASP B CA 1
ATOM 708 C C . ASP B 1 36 ? -13.971 17.080 -17.634 1.00 18.44 35 ASP B C 1
ATOM 709 O O . ASP B 1 36 ? -13.222 17.877 -17.055 1.00 18.62 35 ASP B O 1
ATOM 714 N N . GLU B 1 37 ? -13.576 16.483 -18.759 1.00 17.85 36 GLU B N 1
ATOM 715 C CA . GLU B 1 37 ? -12.248 16.730 -19.303 1.00 17.26 36 GLU B CA 1
ATOM 716 C C . GLU B 1 37 ? -12.101 18.201 -19.695 1.00 16.18 36 GLU B C 1
ATOM 717 O O . GLU B 1 37 ? -11.044 18.793 -19.589 1.00 16.97 36 GLU B O 1
ATOM 723 N N . GLU B 1 38 ? -13.160 18.823 -20.190 1.00 18.64 37 GLU B N 1
ATOM 724 C CA . GLU B 1 38 ? -13.078 20.239 -20.565 1.00 18.71 37 GLU B CA 1
ATOM 725 C C . GLU B 1 38 ? -12.817 21.025 -19.287 1.00 18.00 37 GLU B C 1
ATOM 726 O O . GLU B 1 38 ? -12.055 21.993 -19.271 1.00 18.31 37 GLU B O 1
ATOM 732 N N . LYS B 1 39 ? -13.406 20.606 -18.169 1.00 16.65 38 LYS B N 1
ATOM 733 C CA . LYS B 1 39 ? -13.094 21.269 -16.908 1.00 19.15 38 LYS B CA 1
ATOM 734 C C . LYS B 1 39 ? -11.647 21.057 -16.471 1.00 18.54 38 LYS B C 1
ATOM 735 O O . LYS B 1 39 ? -11.018 21.989 -15.975 1.00 16.28 38 LYS B O 1
ATOM 741 N N . HIS B 1 40 ? -11.120 19.843 -16.622 1.00 14.34 39 HIS B N 1
ATOM 742 C CA . HIS B 1 40 ? -9.735 19.565 -16.307 1.00 14.59 39 HIS B CA 1
ATOM 743 C C . HIS B 1 40 ? -8.796 20.457 -17.106 1.00 17.07 39 HIS B C 1
ATOM 744 O O . HIS B 1 40 ? -7.818 20.968 -16.574 1.00 16.74 39 HIS B O 1
ATOM 751 N N . ILE B 1 41 ? -9.085 20.615 -18.397 1.00 15.22 40 ILE B N 1
ATOM 752 C CA . ILE B 1 41 ? -8.203 21.468 -19.201 1.00 16.63 40 ILE B CA 1
ATOM 753 C C . ILE B 1 41 ? -8.265 22.909 -18.677 1.00 15.01 40 ILE B C 1
ATOM 754 O O . ILE B 1 41 ? -7.244 23.573 -18.568 1.00 15.62 40 ILE B O 1
ATOM 759 N N . GLU B 1 42 ? -9.441 23.417 -18.335 1.00 14.21 41 GLU B N 1
ATOM 760 C CA . GLU B 1 42 ? -9.586 24.768 -17.785 1.00 16.36 41 GLU B CA 1
ATOM 761 C C . GLU B 1 42 ? -8.775 24.939 -16.501 1.00 16.49 41 GLU B C 1
ATOM 762 O O . GLU B 1 42 ? -8.040 25.912 -16.356 1.00 16.40 41 GLU B O 1
ATOM 768 N N . TRP B 1 43 ? -8.883 23.967 -15.605 1.00 16.54 42 TRP B N 1
ATOM 769 C CA . TRP B 1 43 ? -8.084 23.995 -14.391 1.00 15.92 42 TRP B CA 1
ATOM 770 C C . TRP B 1 43 ? -6.577 23.919 -14.643 1.00 17.04 42 TRP B C 1
ATOM 771 O O . TRP B 1 43 ? -5.852 24.682 -14.026 1.00 17.42 42 TRP B O 1
ATOM 782 N N . LEU B 1 44 ? -6.070 23.059 -15.529 1.00 15.67 43 LEU B N 1
ATOM 783 C CA . LEU B 1 44 ? -4.647 23.015 -15.780 1.00 15.02 43 LEU B CA 1
ATOM 784 C C . LEU B 1 44 ? -4.190 24.330 -16.416 1.00 15.76 43 LEU B C 1
ATOM 785 O O . LEU B 1 44 ? -3.106 24.799 -16.046 1.00 15.31 43 LEU B O 1
ATOM 790 N N . GLU B 1 45 ? -4.981 24.897 -17.331 1.00 15.69 44 GLU B N 1
ATOM 791 C CA . GLU B 1 45 ? -4.650 26.189 -17.944 1.00 16.11 44 GLU B CA 1
ATOM 792 C C . GLU B 1 45 ? -4.567 27.254 -16.846 1.00 16.67 44 GLU B C 1
ATOM 793 O O . GLU B 1 45 ? -3.732 28.147 -16.912 1.00 15.13 44 GLU B O 1
ATOM 799 N N . THR B 1 46 ? -5.417 27.146 -15.829 1.00 15.30 45 THR B N 1
ATOM 800 C CA . THR B 1 46 ? -5.388 28.112 -14.736 1.00 17.99 45 THR B CA 1
ATOM 801 C C . THR B 1 46 ? -4.110 27.915 -13.902 1.00 18.16 45 THR B C 1
ATOM 802 O O . THR B 1 46 ? -3.455 28.906 -13.567 1.00 17.85 45 THR B O 1
ATOM 806 N N . ILE B 1 47 ? -3.751 26.680 -13.561 1.00 17.71 46 ILE B N 1
ATOM 807 C CA . ILE B 1 47 ? -2.483 26.448 -12.876 1.00 16.48 46 ILE B CA 1
ATOM 808 C C . ILE B 1 47 ? -1.291 26.959 -13.691 1.00 16.42 46 ILE B C 1
ATOM 809 O O . ILE B 1 47 ? -0.284 27.396 -13.165 1.00 16.87 46 ILE B O 1
ATOM 814 N N . LEU B 1 48 ? -1.410 26.912 -15.021 1.00 15.75 47 LEU B N 1
ATOM 815 C CA . LEU B 1 48 ? -0.321 27.423 -15.814 1.00 15.59 47 LEU B CA 1
ATOM 816 C C . LEU B 1 48 ? -0.407 28.948 -15.960 1.00 16.39 47 LEU B C 1
ATOM 817 O O . LEU B 1 48 ? 0.419 29.480 -16.693 1.00 20.37 47 LEU B O 1
ATOM 822 N N . GLY B 1 49 ? -1.360 29.641 -15.331 1.00 17.43 48 GLY B N 1
ATOM 823 C CA . GLY B 1 49 ? -1.443 31.096 -15.355 1.00 15.25 48 GLY B CA 1
ATOM 824 C C . GLY B 1 49 ? -1.993 31.731 -16.622 1.00 15.67 48 GLY B C 1
ATOM 825 O O . GLY B 1 49 ? -1.745 32.911 -16.818 1.00 18.32 48 GLY B O 1
ATOM 830 N N . ASP C 1 2 ? -17.527 21.154 -47.710 1.00 23.68 1 ASP C N 1
ATOM 831 C CA . ASP C 1 2 ? -17.707 22.368 -46.927 1.00 24.14 1 ASP C CA 1
ATOM 832 C C . ASP C 1 2 ? -16.899 23.616 -47.279 1.00 23.39 1 ASP C C 1
ATOM 833 O O . ASP C 1 2 ? -17.406 24.738 -47.120 1.00 22.00 1 ASP C O 1
ATOM 838 N N . TYR C 1 3 ? -15.669 23.389 -47.724 1.00 21.75 2 TYR C N 1
ATOM 839 C CA . TYR C 1 3 ? -14.838 24.518 -48.092 1.00 22.43 2 TYR C CA 1
ATOM 840 C C . TYR C 1 3 ? -15.540 25.292 -49.204 1.00 21.77 2 TYR C C 1
ATOM 841 O O . TYR C 1 3 ? -15.406 26.516 -49.221 1.00 21.69 2 TYR C O 1
ATOM 850 N N . LEU C 1 4 ? -16.244 24.608 -50.104 1.00 21.07 3 LEU C N 1
ATOM 851 C CA . LEU C 1 4 ? -16.885 25.294 -51.223 1.00 18.98 3 LEU C CA 1
ATOM 852 C C . LEU C 1 4 ? -18.133 26.023 -50.739 1.00 19.58 3 LEU C C 1
ATOM 853 O O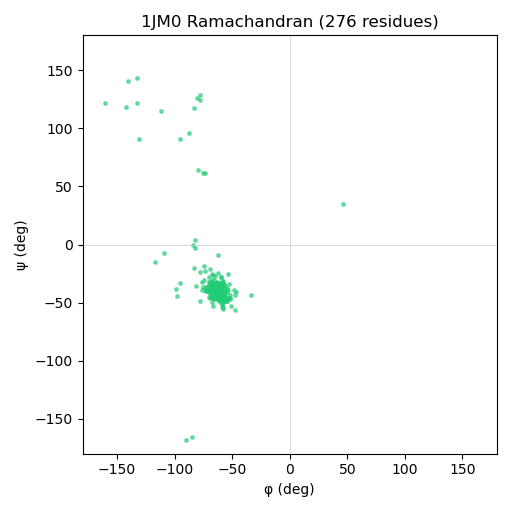 . LEU C 1 4 ? -18.478 27.108 -51.209 1.00 17.46 3 LEU C O 1
ATOM 858 N N . ARG C 1 5 ? -18.835 25.406 -49.789 1.00 19.13 4 ARG C N 1
ATOM 859 C CA . ARG C 1 5 ? -19.926 26.122 -49.156 1.00 20.51 4 ARG C CA 1
ATOM 860 C C . ARG C 1 5 ? -19.521 27.349 -48.346 1.00 19.92 4 ARG C C 1
ATOM 861 O O . ARG C 1 5 ? -20.333 28.265 -48.191 1.00 20.10 4 ARG C O 1
ATOM 869 N N . GLU C 1 6 ? -18.298 27.364 -47.831 1.00 20.02 5 GLU C N 1
ATOM 870 C CA . GLU C 1 6 ? -17.791 28.557 -47.165 1.00 21.70 5 GLU C CA 1
ATOM 871 C C . GLU C 1 6 ? -17.603 29.666 -48.200 1.00 21.67 5 GLU C C 1
ATOM 872 O O . GLU C 1 6 ? -18.034 30.800 -48.000 1.00 20.47 5 GLU C O 1
ATOM 878 N N . LEU C 1 7 ? -16.927 29.341 -49.300 1.00 20.09 6 LEU C N 1
ATOM 879 C CA . LEU C 1 7 ? -16.792 30.246 -50.441 1.00 20.11 6 LEU C CA 1
ATOM 880 C C . LEU C 1 7 ? -18.139 30.783 -50.913 1.00 18.15 6 LEU C C 1
ATOM 881 O O . LEU C 1 7 ? -18.288 31.987 -51.117 1.00 18.28 6 LEU C O 1
ATOM 886 N N . LEU C 1 8 ? -19.139 29.916 -51.047 1.00 18.95 7 LEU C N 1
ATOM 887 C CA . LEU C 1 8 ? -20.463 30.347 -51.476 1.00 19.55 7 LEU C CA 1
ATOM 888 C C . LEU C 1 8 ? -21.089 31.305 -50.462 1.00 19.11 7 LEU C C 1
ATOM 889 O O . LEU C 1 8 ? -21.721 32.301 -50.817 1.00 20.60 7 LEU C O 1
ATOM 894 N N . LYS C 1 9 ? -20.880 30.993 -49.186 1.00 20.45 8 LYS C N 1
ATOM 895 C CA . LYS C 1 9 ? -21.335 31.863 -48.109 1.00 19.93 8 LYS C CA 1
ATOM 896 C C . LYS C 1 9 ? -20.752 33.256 -48.272 1.00 19.85 8 LYS C C 1
ATOM 897 O O . LYS C 1 9 ? -21.464 34.256 -48.166 1.00 20.69 8 LYS C O 1
ATOM 903 N N . LEU C 1 10 ? -19.454 33.308 -48.536 1.00 18.85 9 LEU C N 1
ATOM 904 C CA . LEU C 1 10 ? -18.813 34.600 -48.698 1.00 18.99 9 LEU C CA 1
ATOM 905 C C . LEU C 1 10 ? -19.318 35.324 -49.939 1.00 19.22 9 LEU C C 1
ATOM 906 O O . LEU C 1 10 ? -19.434 36.551 -49.903 1.00 19.93 9 LEU C O 1
ATOM 911 N N . GLU C 1 11 ? -19.616 34.586 -51.005 1.00 17.15 10 GLU C N 1
ATOM 912 C CA . GLU C 1 11 ? -20.194 35.230 -52.179 1.00 18.45 10 GLU C CA 1
ATOM 913 C C . GLU C 1 11 ? -21.545 35.850 -51.850 1.00 19.47 10 GLU C C 1
ATOM 914 O O . GLU C 1 11 ? -21.833 36.990 -52.206 1.00 19.40 10 GLU C O 1
ATOM 920 N N . LEU C 1 12 ? -22.388 35.080 -51.171 1.00 20.53 11 LEU C N 1
ATOM 921 C CA . LEU C 1 12 ? -23.736 35.536 -50.868 1.00 22.90 11 LEU C CA 1
ATOM 922 C C . LEU C 1 12 ? -23.611 36.764 -49.975 1.00 24.04 11 LEU C C 1
ATOM 923 O O . LEU C 1 12 ? -24.321 37.746 -50.189 1.00 25.60 11 LEU C O 1
ATOM 928 N N . GLN C 1 13 ? -22.737 36.730 -48.978 1.00 24.84 12 GLN C N 1
ATOM 929 C CA . GLN C 1 13 ? -22.548 37.930 -48.174 1.00 26.64 12 GLN C CA 1
ATOM 930 C C . GLN C 1 13 ? -22.189 39.136 -49.048 1.00 27.25 12 GLN C C 1
ATOM 931 O O . GLN C 1 13 ? -22.811 40.188 -48.885 1.00 29.15 12 GLN C O 1
ATOM 937 N N . ALA C 1 14 ? -21.243 39.006 -49.975 1.00 25.36 13 ALA C N 1
ATOM 938 C CA . ALA C 1 14 ? -20.800 40.143 -50.784 1.00 23.95 13 ALA C CA 1
ATOM 939 C C . ALA C 1 14 ? -21.938 40.699 -51.632 1.00 22.29 13 ALA C C 1
ATOM 940 O O . ALA C 1 14 ? -22.135 41.909 -51.751 1.00 22.46 13 ALA C O 1
ATOM 942 N N . ILE C 1 15 ? -22.681 39.766 -52.208 1.00 21.75 14 ILE C N 1
ATOM 943 C CA . ILE C 1 15 ? -23.780 40.141 -53.084 1.00 22.12 14 ILE C CA 1
ATOM 944 C C . ILE C 1 15 ? -24.733 41.058 -52.319 1.00 24.30 14 ILE C C 1
ATOM 945 O O . ILE C 1 15 ? -25.238 42.040 -52.876 1.00 24.83 14 ILE C O 1
ATOM 950 N N . LYS C 1 16 ? -24.943 40.750 -51.041 1.00 23.84 15 LYS C N 1
ATOM 951 C CA . LYS C 1 16 ? -25.876 41.516 -50.211 1.00 25.84 15 LYS C CA 1
ATOM 952 C C . LYS C 1 16 ? -25.384 42.947 -50.084 1.00 24.54 15 LYS C C 1
ATOM 953 O O . LYS C 1 16 ? -26.194 43.860 -50.201 1.00 25.61 15 LYS C O 1
ATOM 959 N N . GLN C 1 17 ? -24.092 43.132 -49.855 1.00 24.92 16 GLN C N 1
ATOM 960 C CA . GLN C 1 17 ? -23.528 44.457 -49.707 1.00 24.88 16 GLN C CA 1
ATOM 961 C C . GLN C 1 17 ? -23.483 45.201 -51.038 1.00 24.36 16 GLN C C 1
ATOM 962 O O . GLN C 1 17 ? -23.758 46.395 -51.057 1.00 23.27 16 GLN C O 1
ATOM 968 N N . TYR C 1 18 ? -23.164 44.519 -52.138 1.00 23.75 17 TYR C N 1
ATOM 969 C CA . TYR C 1 18 ? -23.172 45.194 -53.431 1.00 22.77 17 TYR C CA 1
ATOM 970 C C . TYR C 1 18 ? -24.574 45.687 -53.803 1.00 24.05 17 TYR C C 1
ATOM 971 O O . TYR C 1 18 ? -24.747 46.809 -54.285 1.00 24.85 17 TYR C O 1
ATOM 980 N N . ARG C 1 19 ? -25.584 44.852 -53.572 1.00 24.15 18 ARG C N 1
ATOM 981 C CA . ARG C 1 19 ? -26.971 45.181 -53.897 1.00 27.33 18 ARG C CA 1
ATOM 982 C C . ARG C 1 19 ? -27.398 46.375 -53.043 1.00 29.25 18 ARG C C 1
ATOM 983 O O . ARG C 1 19 ? -28.101 47.267 -53.523 1.00 30.59 18 ARG C O 1
ATOM 991 N N . GLU C 1 20 ? -26.957 46.381 -51.791 1.00 30.76 19 GLU C N 1
ATOM 992 C CA . GLU C 1 20 ? -27.272 47.473 -50.880 1.00 33.10 19 GLU C CA 1
ATOM 993 C C . GLU C 1 20 ? -26.758 48.799 -51.434 1.00 33.17 19 GLU C C 1
ATOM 994 O O . GLU C 1 20 ? -27.529 49.756 -51.550 1.00 32.69 19 GLU C O 1
ATOM 1000 N N . ALA C 1 21 ? -25.468 48.838 -51.762 1.00 31.81 20 ALA C N 1
ATOM 1001 C CA . ALA C 1 21 ? -24.849 49.995 -52.396 1.00 33.15 20 ALA C CA 1
ATOM 1002 C C . ALA C 1 21 ? -25.660 50.526 -53.573 1.00 33.65 20 ALA C C 1
ATOM 1003 O O . ALA C 1 21 ? -26.052 51.702 -53.604 1.00 34.39 20 ALA C O 1
ATOM 1005 N N . LEU C 1 22 ? -25.922 49.647 -54.534 1.00 33.95 21 LEU C N 1
ATOM 1006 C CA . LEU C 1 22 ? -26.666 50.014 -55.734 1.00 33.76 21 LEU C CA 1
ATOM 1007 C C . LEU C 1 22 ? -28.106 50.475 -55.484 1.00 35.68 21 LEU C C 1
ATOM 1008 O O . LEU C 1 22 ? -28.795 50.967 -56.383 1.00 36.19 21 LEU C O 1
ATOM 1013 N N . GLU C 1 23 ? -28.616 50.327 -54.269 1.00 37.74 22 GLU C N 1
ATOM 1014 C CA . GLU C 1 23 ? -29.958 50.868 -54.106 1.00 40.88 22 GLU C CA 1
ATOM 1015 C C . GLU C 1 23 ? -29.823 52.365 -53.828 1.00 41.50 22 GLU C C 1
ATOM 1016 O O . GLU C 1 23 ? -30.772 53.122 -54.025 1.00 41.80 22 GLU C O 1
ATOM 1022 N N . TYR C 1 24 ? -28.642 52.788 -53.388 1.00 42.34 23 TYR C N 1
ATOM 1023 C CA . TYR C 1 24 ? -28.406 54.193 -53.076 1.00 43.17 23 TYR C CA 1
ATOM 1024 C C . TYR C 1 24 ? -27.698 54.954 -54.193 1.00 42.88 23 TYR C C 1
ATOM 1025 O O . TYR C 1 24 ? -28.019 56.115 -54.444 1.00 41.91 23 TYR C O 1
ATOM 1034 N N . VAL C 1 25 ? -26.739 54.309 -54.851 1.00 41.78 24 VAL C N 1
ATOM 1035 C CA . VAL C 1 25 ? -26.042 54.950 -55.960 1.00 41.91 24 VAL C CA 1
ATOM 1036 C C . VAL C 1 25 ? -25.921 54.067 -57.195 1.00 41.30 24 VAL C C 1
ATOM 1037 O O . VAL C 1 25 ? -25.739 52.854 -57.104 1.00 41.52 24 VAL C O 1
ATOM 1041 N N . LYS C 1 26 ? -26.033 54.688 -58.362 1.00 40.62 25 LYS C N 1
ATOM 1042 C CA . LYS C 1 26 ? -25.903 53.934 -59.598 1.00 39.56 25 LYS C CA 1
ATOM 1043 C C . LYS C 1 26 ? -24.451 54.080 -60.019 1.00 37.29 25 LYS C C 1
ATOM 1044 O O . LYS C 1 26 ? -24.134 55.046 -60.704 1.00 39.62 25 LYS C O 1
ATOM 1050 N N . LEU C 1 27 ? -23.572 53.174 -59.605 1.00 32.95 26 LEU C N 1
ATOM 1051 C CA . LEU C 1 27 ? -22.208 53.150 -60.129 1.00 28.80 26 LEU C CA 1
ATOM 1052 C C . LEU C 1 27 ? -22.134 51.864 -60.941 1.00 25.95 26 LEU C C 1
ATOM 1053 O O . LEU C 1 27 ? -22.253 50.761 -60.410 1.00 22.56 26 LEU C O 1
ATOM 1058 N N . PRO C 1 28 ? -21.963 51.964 -62.254 1.00 22.56 27 PRO C N 1
ATOM 1059 C CA . PRO C 1 28 ? -21.947 50.754 -63.058 1.00 20.79 27 PRO C CA 1
ATOM 1060 C C . PRO C 1 28 ? -20.862 49.771 -62.618 1.00 19.69 27 PRO C C 1
ATOM 1061 O O . PRO C 1 28 ? -21.077 48.564 -62.706 1.00 19.55 27 PRO C O 1
ATOM 1065 N N . VAL C 1 29 ? -19.717 50.253 -62.155 1.00 17.29 28 VAL C N 1
ATOM 1066 C CA . VAL C 1 29 ? -18.680 49.350 -61.686 1.00 18.61 28 VAL C CA 1
ATOM 1067 C C . VAL C 1 29 ? -19.221 48.399 -60.610 1.00 18.40 28 VAL C C 1
ATOM 1068 O O . VAL C 1 29 ? -18.918 47.217 -60.631 1.00 17.64 28 VAL C O 1
ATOM 1072 N N . LEU C 1 30 ? -20.035 48.869 -59.670 1.00 18.98 29 LEU C N 1
ATOM 1073 C CA . LEU C 1 30 ? -20.574 47.924 -58.682 1.00 19.69 29 LEU C CA 1
ATOM 1074 C C . LEU C 1 30 ? -21.562 46.937 -59.298 1.00 20.24 29 LEU C C 1
ATOM 1075 O O . LEU C 1 30 ? -21.550 45.763 -58.939 1.00 19.43 29 LEU C O 1
ATOM 1080 N N . ALA C 1 31 ? -22.402 47.381 -60.232 1.00 19.97 30 ALA C N 1
ATOM 1081 C CA . ALA C 1 31 ? -23.286 46.452 -60.943 1.00 20.65 30 ALA C CA 1
ATOM 1082 C C . ALA C 1 31 ? -22.505 45.356 -61.674 1.00 18.71 30 ALA C C 1
ATOM 1083 O O . ALA C 1 31 ? -22.969 44.206 -61.781 1.00 19.62 30 ALA C O 1
ATOM 1085 N N . LYS C 1 32 ? -21.337 45.708 -62.210 1.00 17.53 31 LYS C N 1
ATOM 1086 C CA . LYS C 1 32 ? -20.558 44.698 -62.939 1.00 18.36 31 LYS C CA 1
ATOM 1087 C C . LYS C 1 32 ? -19.898 43.769 -61.930 1.00 19.36 31 LYS C C 1
ATOM 1088 O O . LYS C 1 32 ? -19.813 42.548 -62.131 1.00 17.36 31 LYS C O 1
ATOM 1094 N N . ILE C 1 33 ? -19.410 44.320 -60.823 1.00 17.06 32 ILE C N 1
ATOM 1095 C CA . ILE C 1 33 ? -18.840 43.369 -59.875 1.00 18.15 32 ILE C CA 1
ATOM 1096 C C . ILE C 1 33 ? -19.916 42.411 -59.384 1.00 18.57 32 ILE C C 1
ATOM 1097 O O . ILE C 1 33 ? -19.657 41.205 -59.298 1.00 17.14 32 ILE C O 1
ATOM 1102 N N . LEU C 1 34 ? -21.090 42.928 -59.042 1.00 18.64 33 LEU C N 1
ATOM 1103 C CA . LEU C 1 34 ? -22.235 42.116 -58.629 1.00 20.63 33 LEU C CA 1
ATOM 1104 C C . LEU C 1 34 ? -22.532 41.015 -59.642 1.00 19.78 33 LEU C C 1
ATOM 1105 O O . LEU C 1 34 ? -22.768 39.868 -59.276 1.00 19.38 33 LEU C O 1
ATOM 1110 N N . GLU C 1 35 ? -22.507 41.319 -60.938 1.00 19.33 34 GLU C N 1
ATOM 1111 C CA . GLU C 1 35 ? -22.738 40.304 -61.964 1.00 20.51 34 GLU C CA 1
ATOM 1112 C C . GLU C 1 35 ? -21.680 39.188 -61.890 1.00 19.32 34 GLU C C 1
ATOM 1113 O O . GLU C 1 35 ? -21.962 37.994 -62.039 1.00 18.10 34 GLU C O 1
ATOM 1119 N N . ASP C 1 36 ? -20.440 39.608 -61.696 1.00 17.68 35 ASP C N 1
ATOM 1120 C CA . ASP C 1 36 ? -19.358 38.646 -61.524 1.00 16.56 35 ASP C CA 1
ATOM 1121 C C . ASP C 1 36 ? -19.609 37.725 -60.326 1.00 16.79 35 ASP C C 1
ATOM 1122 O O . ASP C 1 36 ? -19.393 36.531 -60.424 1.00 18.40 35 ASP C O 1
ATOM 1127 N N . GLU C 1 37 ? -20.050 38.279 -59.197 1.00 16.95 36 GLU C N 1
ATOM 1128 C CA . GLU C 1 37 ? -20.213 37.415 -58.026 1.00 18.28 36 GLU C CA 1
ATOM 1129 C C . GLU C 1 37 ? -21.390 36.460 -58.251 1.00 17.71 36 GLU C C 1
ATOM 1130 O O . GLU C 1 37 ? -21.372 35.329 -57.749 1.00 19.25 36 GLU C O 1
ATOM 1136 N N . GLU C 1 38 ? -22.407 36.898 -58.992 1.00 17.81 37 GLU C N 1
ATOM 1137 C CA . GLU C 1 38 ? -23.524 35.993 -59.290 1.00 18.45 37 GLU C CA 1
ATOM 1138 C C . GLU C 1 38 ? -23.035 34.817 -60.152 1.00 20.22 37 GLU C C 1
ATOM 1139 O O . GLU C 1 38 ? -23.470 33.673 -59.970 1.00 19.07 37 GLU C O 1
ATOM 1145 N N . LYS C 1 39 ? -22.127 35.107 -61.085 1.00 18.88 38 LYS C N 1
ATOM 1146 C CA . LYS C 1 39 ? -21.469 34.091 -61.899 1.00 19.52 38 LYS C CA 1
ATOM 1147 C C . LYS C 1 39 ? -20.648 33.133 -61.027 1.00 18.64 38 LYS C C 1
ATOM 1148 O O . LYS C 1 39 ? -20.684 31.907 -61.194 1.00 17.77 38 LYS C O 1
ATOM 1154 N N . HIS C 1 40 ? -19.893 33.708 -60.097 1.00 16.44 39 HIS C N 1
ATOM 1155 C CA . HIS C 1 40 ? -19.167 32.948 -59.083 1.00 16.06 39 HIS C CA 1
ATOM 1156 C C . HIS C 1 40 ? -20.087 31.965 -58.337 1.00 14.47 39 HIS C C 1
ATOM 1157 O O . HIS C 1 40 ? -19.702 30.814 -58.177 1.00 18.13 39 HIS C O 1
ATOM 1164 N N . ILE C 1 41 ? -21.267 32.396 -57.891 1.00 17.47 40 ILE C N 1
ATOM 1165 C CA . ILE C 1 41 ? -22.234 31.503 -57.254 1.00 18.46 40 ILE C CA 1
ATOM 1166 C C . ILE C 1 41 ? -22.625 30.348 -58.181 1.00 18.73 40 ILE C C 1
ATOM 1167 O O . ILE C 1 41 ? -22.604 29.191 -57.773 1.00 17.90 40 ILE C O 1
ATOM 1172 N N . GLU C 1 42 ? -22.962 30.641 -59.430 1.00 17.54 41 GLU C N 1
ATOM 1173 C CA . GLU C 1 42 ? -23.284 29.569 -60.357 1.00 17.74 41 GLU C CA 1
ATOM 1174 C C . GLU C 1 42 ? -22.168 28.554 -60.524 1.00 16.55 41 GLU C C 1
ATOM 1175 O O . GLU C 1 42 ? -22.408 27.356 -60.557 1.00 17.63 41 GLU C O 1
ATOM 1181 N N . TRP C 1 43 ? -20.928 29.004 -60.628 1.00 16.06 42 TRP C N 1
ATOM 1182 C CA . TRP C 1 43 ? -19.783 28.122 -60.773 1.00 14.56 42 TRP C CA 1
ATOM 1183 C C . TRP C 1 43 ? -19.575 27.290 -59.520 1.00 15.41 42 TRP C C 1
ATOM 1184 O O . TRP C 1 43 ? -19.237 26.101 -59.617 1.00 16.06 42 TRP C O 1
ATOM 1195 N N . LEU C 1 44 ? -19.745 27.919 -58.362 1.00 15.00 43 LEU C N 1
ATOM 1196 C CA . LEU C 1 44 ? -19.521 27.195 -57.117 1.00 17.01 43 LEU C CA 1
ATOM 1197 C C . LEU C 1 44 ? -20.631 26.151 -57.073 1.00 16.56 43 LEU C C 1
ATOM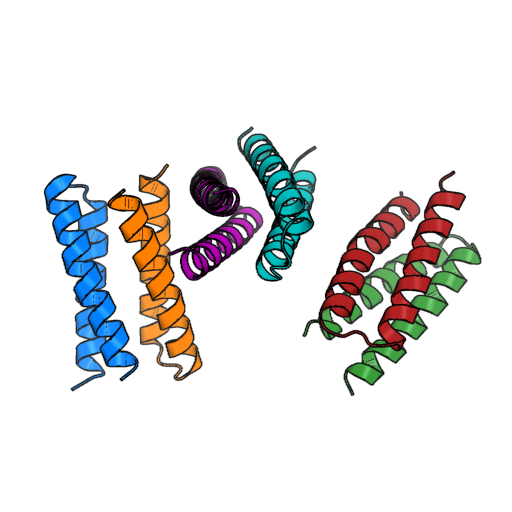 1198 O O . LEU C 1 44 ? -20.371 25.008 -56.711 1.00 17.46 43 LEU C O 1
ATOM 1203 N N . GLU C 1 45 ? -21.851 26.523 -57.439 1.00 17.45 44 GLU C N 1
ATOM 1204 C CA . GLU C 1 45 ? -22.973 25.564 -57.397 1.00 20.21 44 GLU C CA 1
ATOM 1205 C C . GLU C 1 45 ? -22.688 24.364 -58.298 1.00 21.97 44 GLU C C 1
ATOM 1206 O O . GLU C 1 45 ? -23.023 23.226 -57.960 1.00 20.58 44 GLU C O 1
ATOM 1212 N N . THR C 1 46 ? -22.045 24.604 -59.436 1.00 18.94 45 THR C N 1
ATOM 1213 C CA . THR C 1 46 ? -21.696 23.492 -60.304 1.00 20.59 45 THR C CA 1
ATOM 1214 C C . THR C 1 46 ? -20.670 22.568 -59.647 1.00 19.35 45 THR C C 1
ATOM 1215 O O . THR C 1 46 ? -20.702 21.343 -59.772 1.00 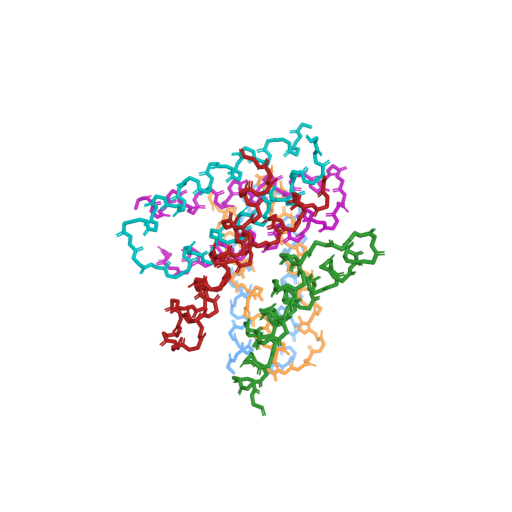19.97 45 THR C O 1
ATOM 1219 N N . ILE C 1 47 ? -19.713 23.156 -58.939 1.00 18.40 46 ILE C N 1
ATOM 1220 C CA . ILE C 1 47 ? -18.668 22.325 -58.371 1.00 17.48 46 ILE C CA 1
ATOM 1221 C C . ILE C 1 47 ? -19.310 21.505 -57.248 1.00 18.16 46 ILE C C 1
ATOM 1222 O O . ILE C 1 47 ? -18.845 20.403 -56.930 1.00 17.74 46 ILE C O 1
ATOM 1227 N N . LEU C 1 48 ? -20.359 22.079 -56.664 1.00 18.54 47 LEU C N 1
ATOM 1228 C CA . LEU C 1 48 ? -21.048 21.427 -55.547 1.00 19.80 47 LEU C CA 1
ATOM 1229 C C . LEU C 1 48 ? -22.049 20.384 -56.023 1.00 20.93 47 LEU C C 1
ATOM 1230 O O . LEU C 1 48 ? -22.667 19.702 -55.202 1.00 22.30 47 LEU C O 1
ATOM 1235 N N . GLY C 1 49 ? -22.196 20.270 -57.342 1.00 21.26 48 GLY C N 1
ATOM 1236 C CA . GLY C 1 49 ? -23.125 19.350 -57.975 1.00 22.92 48 GLY C CA 1
ATOM 1237 C C . GLY C 1 49 ? -24.583 19.761 -58.061 1.00 25.58 48 GLY C C 1
ATOM 1238 O O . GLY C 1 49 ? -25.412 18.877 -58.301 1.00 27.12 48 GLY C O 1
ATOM 1243 N N . ASP D 1 2 ? -17.039 54.757 -46.591 1.00 37.25 1 ASP D N 1
ATOM 1244 C CA . ASP D 1 2 ? -17.008 53.524 -45.807 1.00 36.49 1 ASP D CA 1
ATOM 1245 C C . ASP D 1 2 ? -17.616 52.267 -46.428 1.00 34.10 1 ASP D C 1
ATOM 1246 O O . ASP D 1 2 ? -17.115 51.170 -46.194 1.00 32.64 1 ASP D O 1
ATOM 1251 N N . TYR D 1 3 ? -18.690 52.406 -47.197 1.00 32.62 2 TYR D N 1
ATOM 1252 C CA . TYR D 1 3 ? -19.310 51.222 -47.782 1.00 31.18 2 TYR D CA 1
ATOM 1253 C C . TYR D 1 3 ? -18.351 50.563 -48.773 1.00 29.95 2 TYR D C 1
ATOM 1254 O O . TYR D 1 3 ? -18.334 49.336 -48.858 1.00 28.91 2 TYR D O 1
ATOM 1263 N N . LEU D 1 4 ? -17.602 51.380 -49.507 1.00 28.78 3 LEU D N 1
ATOM 1264 C CA . LEU D 1 4 ? -16.571 50.897 -50.421 1.00 27.94 3 LEU D CA 1
ATOM 1265 C C . LEU D 1 4 ? -15.429 50.248 -49.650 1.00 26.66 3 LEU D C 1
ATOM 1266 O O . LEU D 1 4 ? -14.920 49.201 -50.028 1.00 24.89 3 LEU D O 1
ATOM 1271 N N . ARG D 1 5 ? -14.996 50.866 -48.556 1.00 25.96 4 ARG D N 1
ATOM 1272 C CA . ARG D 1 5 ? -13.939 50.279 -47.740 1.00 24.99 4 ARG D CA 1
ATOM 1273 C C . ARG D 1 5 ? -14.371 48.924 -47.170 1.00 23.97 4 ARG D C 1
ATOM 1274 O O . ARG D 1 5 ? -13.534 48.026 -47.037 1.00 24.69 4 ARG D O 1
ATOM 1282 N N . GLU D 1 6 ? -15.651 48.763 -46.848 1.00 23.94 5 GLU D N 1
ATOM 1283 C CA . GLU D 1 6 ? -16.137 47.504 -46.287 1.00 24.83 5 GLU D CA 1
ATOM 1284 C C . GLU D 1 6 ? -16.131 46.446 -47.392 1.00 23.31 5 GLU D C 1
ATOM 1285 O O . GLU D 1 6 ? -15.792 45.282 -47.196 1.00 23.21 5 GLU D O 1
ATOM 1291 N N . LEU D 1 7 ? -16.527 46.871 -48.583 1.00 22.64 6 LEU D N 1
ATOM 1292 C CA . LEU D 1 7 ? -16.535 45.937 -49.696 1.00 20.54 6 LEU D CA 1
ATOM 1293 C C . LEU D 1 7 ? -15.097 45.506 -49.979 1.00 18.39 6 LEU D C 1
ATOM 1294 O O . LEU D 1 7 ? -14.819 44.329 -50.183 1.00 18.99 6 LEU D O 1
ATOM 1299 N N . LEU D 1 8 ? -14.159 46.450 -49.969 1.00 20.27 7 LEU D N 1
ATOM 1300 C CA . LEU D 1 8 ? -12.768 46.137 -50.206 1.00 20.38 7 LEU D CA 1
ATOM 1301 C C . LEU D 1 8 ? -12.271 45.123 -49.190 1.00 21.82 7 LEU D C 1
ATOM 1302 O O . LEU D 1 8 ? -11.569 44.188 -49.553 1.00 21.15 7 LEU D O 1
ATOM 1307 N N . LYS D 1 9 ? -12.634 45.315 -47.927 1.00 22.09 8 LYS D N 1
ATOM 1308 C CA . LYS D 1 9 ? -12.265 44.394 -46.858 1.00 22.41 8 LYS D CA 1
ATOM 1309 C C . LYS D 1 9 ? -12.783 42.992 -47.170 1.00 21.62 8 LYS D C 1
ATOM 1310 O O . LYS D 1 9 ? -12.036 42.012 -47.038 1.00 22.04 8 LYS D O 1
ATOM 1316 N N . LEU D 1 10 ? -14.041 42.898 -47.592 1.00 22.10 9 LEU D N 1
ATOM 1317 C CA . LEU D 1 10 ? -14.599 41.617 -48.008 1.00 20.92 9 LEU D CA 1
ATOM 1318 C C . LEU D 1 10 ? -13.742 40.961 -49.096 1.00 22.25 9 LEU D C 1
ATOM 1319 O O . LEU D 1 10 ? -13.433 39.776 -48.975 1.00 22.16 9 LEU D O 1
ATOM 1324 N N . GLU D 1 11 ? -13.380 41.709 -50.135 1.00 20.81 10 GLU D N 1
ATOM 1325 C CA . GLU D 1 11 ? -12.651 41.144 -51.272 1.00 20.89 10 GLU D CA 1
ATOM 1326 C C . GLU D 1 11 ? -11.289 40.631 -50.838 1.00 21.41 10 GLU D C 1
ATOM 1327 O O . GLU D 1 11 ? -10.849 39.552 -51.232 1.00 21.83 10 GLU D O 1
ATOM 1333 N N . LEU D 1 12 ? -10.624 41.411 -49.994 1.00 21.82 11 LEU D N 1
ATOM 1334 C CA . LEU D 1 12 ? -9.326 41.003 -49.484 1.00 23.09 11 LEU D CA 1
ATOM 1335 C C . LEU D 1 12 ? -9.369 39.762 -48.596 1.00 23.58 11 LEU D C 1
ATOM 1336 O O . LEU D 1 12 ? -8.438 38.954 -48.680 1.00 25.68 11 LEU D O 1
ATOM 1341 N N . GLN D 1 13 ? -10.379 39.610 -47.747 1.00 24.17 12 GLN D N 1
ATOM 1342 C CA . GLN D 1 13 ? -10.527 38.399 -46.944 1.00 25.54 12 GLN D CA 1
ATOM 1343 C C . GLN D 1 13 ? -10.875 37.209 -47.830 1.00 25.73 12 GLN D C 1
ATOM 1344 O O . GLN D 1 13 ? -10.423 36.077 -47.642 1.00 25.14 12 GLN D O 1
ATOM 1350 N N . ALA D 1 14 ? -11.688 37.455 -48.848 1.00 24.54 13 ALA D N 1
ATOM 1351 C CA . ALA D 1 14 ? -12.184 36.312 -49.598 1.00 25.52 13 ALA D CA 1
ATOM 1352 C C . ALA D 1 14 ? -11.120 35.744 -50.527 1.00 24.65 13 ALA D C 1
ATOM 1353 O O . ALA D 1 14 ? -11.024 34.547 -50.790 1.00 24.28 13 ALA D O 1
ATOM 1355 N N . ILE D 1 15 ? -10.265 36.623 -51.021 1.00 23.68 14 ILE D N 1
ATOM 1356 C CA . ILE D 1 15 ? -9.290 36.165 -51.993 1.00 23.19 14 ILE D CA 1
ATOM 1357 C C . ILE D 1 15 ? -8.308 35.191 -51.342 1.00 22.59 14 ILE D C 1
ATOM 1358 O O . ILE D 1 15 ? -7.751 34.302 -51.979 1.00 20.80 14 ILE D O 1
ATOM 1363 N N . LYS D 1 16 ? -8.145 35.359 -50.031 1.00 20.18 15 LYS D N 1
ATOM 1364 C CA . LYS D 1 16 ? -7.243 34.507 -49.264 1.00 21.50 15 LYS D CA 1
ATOM 1365 C C . LYS D 1 16 ? -7.917 33.139 -49.109 1.00 20.46 15 LYS D C 1
ATOM 1366 O O . LYS D 1 16 ? -7.285 32.107 -48.902 1.00 23.41 15 LYS D O 1
ATOM 1372 N N . GLN D 1 17 ? -9.230 33.086 -49.229 1.00 19.74 16 GLN D N 1
ATOM 1373 C CA . GLN D 1 17 ? -9.884 31.781 -49.227 1.00 19.28 16 GLN D CA 1
ATOM 1374 C C . GLN D 1 17 ? -9.829 31.105 -50.606 1.00 19.72 16 GLN D C 1
ATOM 1375 O O . GLN D 1 17 ? -9.733 29.871 -50.698 1.00 19.53 16 GLN D O 1
ATOM 1381 N N . TYR D 1 18 ? -9.923 31.903 -51.669 1.00 18.44 17 TYR D N 1
ATOM 1382 C CA . TYR D 1 18 ? -9.786 31.297 -52.992 1.00 19.37 17 TYR D CA 1
ATOM 1383 C C . TYR D 1 18 ? -8.363 30.783 -53.197 1.00 20.22 17 TYR D C 1
ATOM 1384 O O . TYR D 1 18 ? -8.160 29.707 -53.758 1.00 20.85 17 TYR D O 1
ATOM 1393 N N . ARG D 1 19 ? -7.364 31.542 -52.758 1.00 18.58 18 ARG D N 1
ATOM 1394 C CA . ARG D 1 19 ? -6.008 31.035 -52.902 1.00 21.36 18 ARG D CA 1
ATOM 1395 C C . ARG D 1 19 ? -5.831 29.709 -52.159 1.00 21.66 18 ARG D C 1
ATOM 1396 O O . ARG D 1 19 ? -5.235 28.793 -52.722 1.00 22.92 18 ARG D O 1
ATOM 1404 N N . GLU D 1 20 ? -6.341 29.613 -50.931 1.00 20.95 19 GLU D N 1
ATOM 1405 C CA . GLU D 1 20 ? -6.323 28.362 -50.167 1.00 21.93 19 GLU D CA 1
ATOM 1406 C C . GLU D 1 20 ? -6.957 27.210 -50.945 1.00 21.35 19 GLU D C 1
ATOM 1407 O O . GLU D 1 20 ? -6.414 26.096 -51.017 1.00 22.50 19 GLU D O 1
ATOM 1413 N N . ALA D 1 21 ? -8.115 27.478 -51.542 1.00 18.55 20 ALA D N 1
ATOM 1414 C CA . ALA D 1 21 ? -8.822 26.451 -52.291 1.00 20.46 20 ALA D CA 1
ATOM 1415 C C . ALA D 1 21 ? -8.017 26.028 -53.519 1.00 22.07 20 ALA D C 1
ATOM 1416 O O . ALA D 1 21 ? -8.032 24.837 -53.829 1.00 22.15 20 ALA D O 1
ATOM 1418 N N . LEU D 1 22 ? -7.332 26.977 -54.156 1.00 24.47 21 LEU D N 1
ATOM 1419 C CA . LEU D 1 22 ? -6.530 26.678 -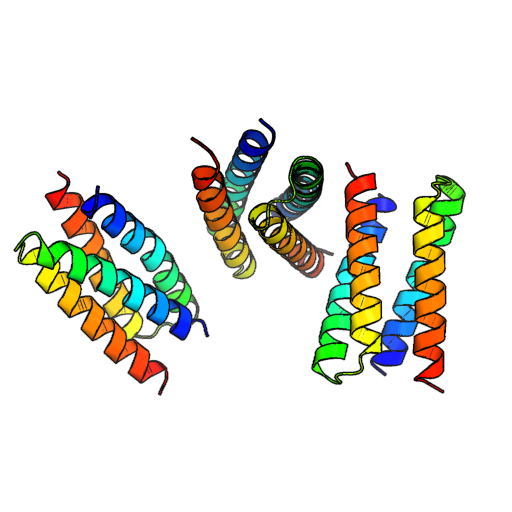55.345 1.00 27.41 21 LEU D CA 1
ATOM 1420 C C . LEU D 1 22 ? -5.298 25.853 -54.998 1.00 28.12 21 LEU D C 1
ATOM 1421 O O . LEU D 1 22 ? -4.875 25.002 -55.783 1.00 30.13 21 LEU D O 1
ATOM 1426 N N . GLU D 1 23 ? -4.723 26.080 -53.822 1.00 28.42 22 GLU D N 1
ATOM 1427 C CA . GLU D 1 23 ? -3.651 25.236 -53.320 1.00 28.92 22 GLU D CA 1
ATOM 1428 C C . GLU D 1 23 ? -4.067 23.769 -53.166 1.00 29.02 22 GLU D C 1
ATOM 1429 O O . GLU D 1 23 ? -3.242 22.882 -53.391 1.00 29.35 22 GLU D O 1
ATOM 1435 N N . TYR D 1 24 ? -5.323 23.535 -52.780 1.00 27.97 23 TYR D N 1
ATOM 1436 C CA . TYR D 1 24 ? -5.886 22.211 -52.507 1.00 26.24 23 TYR D CA 1
ATOM 1437 C C . TYR D 1 24 ? -6.197 21.555 -53.848 1.00 27.95 23 TYR D C 1
ATOM 1438 O O . TYR D 1 24 ? -5.857 20.388 -54.090 1.00 27.17 23 TYR D O 1
ATOM 1447 N N . VAL D 1 25 ? -6.876 22.313 -54.704 1.00 25.98 24 VAL D N 1
ATOM 1448 C CA . VAL D 1 25 ? -7.202 21.804 -56.034 1.00 27.41 24 VAL D CA 1
ATOM 1449 C C . VAL D 1 25 ? -7.123 22.813 -57.168 1.00 27.09 24 VAL D C 1
ATOM 1450 O O . VAL D 1 25 ? -7.832 23.828 -57.237 1.00 27.83 24 VAL D O 1
ATOM 1454 N N . LYS D 1 26 ? -6.226 22.486 -58.087 1.00 27.77 25 LYS D N 1
ATOM 1455 C CA . LYS D 1 26 ? -5.894 23.451 -59.104 1.00 28.02 25 LYS D CA 1
ATOM 1456 C C . LYS D 1 26 ? -7.007 23.382 -60.141 1.00 27.81 25 LYS D C 1
ATOM 1457 O O . LYS D 1 26 ? -6.775 22.998 -61.285 1.00 29.50 25 LYS D O 1
ATOM 1463 N N . LEU D 1 27 ? -8.231 23.735 -59.764 1.00 25.09 26 LEU D N 1
ATOM 1464 C CA . LEU D 1 27 ? -9.299 23.790 -60.764 1.00 23.86 26 LEU D CA 1
ATOM 1465 C C . LEU D 1 27 ? -9.284 25.068 -61.575 1.00 23.16 26 LEU D C 1
ATOM 1466 O O . LEU D 1 27 ? -9.298 26.187 -61.059 1.00 21.26 26 LEU D O 1
ATOM 1471 N N . PRO D 1 28 ? -9.261 24.923 -62.893 1.00 21.44 27 PRO D N 1
ATOM 1472 C CA . PRO D 1 28 ? -9.338 26.107 -63.751 1.00 21.19 27 PRO D CA 1
ATOM 1473 C C . PRO D 1 28 ? -10.444 27.129 -63.436 1.00 20.10 27 PRO D C 1
ATOM 1474 O O . PRO D 1 28 ? -10.235 28.348 -63.522 1.00 20.51 27 PRO D O 1
ATOM 1478 N N . VAL D 1 29 ? -11.628 26.645 -63.070 1.00 17.61 28 VAL D N 1
ATOM 1479 C CA . VAL D 1 29 ? -12.691 27.589 -62.777 1.00 16.51 28 VAL D CA 1
ATOM 1480 C C . VAL D 1 29 ? -12.369 28.383 -61.509 1.00 16.00 28 VAL D C 1
ATOM 1481 O O . VAL D 1 29 ? -12.668 29.579 -61.457 1.00 15.05 28 VAL D O 1
ATOM 1485 N N . LEU D 1 30 ? -11.757 27.733 -60.520 1.00 18.00 29 LEU D N 1
ATOM 1486 C CA . LEU D 1 30 ? -11.327 28.530 -59.366 1.00 18.45 29 LEU D CA 1
ATOM 1487 C C . LEU D 1 30 ? -10.277 29.582 -59.707 1.00 17.81 29 LEU D C 1
ATOM 1488 O O . LEU D 1 30 ? -10.324 30.662 -59.125 1.00 17.50 29 LEU D O 1
ATOM 1493 N N . ALA D 1 31 ? -9.352 29.290 -60.625 1.00 17.97 30 ALA D N 1
ATOM 1494 C CA . ALA D 1 31 ? -8.370 30.280 -61.087 1.00 18.46 30 ALA D CA 1
ATOM 1495 C C . ALA D 1 31 ? -9.077 31.458 -61.770 1.00 19.59 30 ALA D C 1
ATOM 1496 O O . ALA D 1 31 ? -8.682 32.620 -61.610 1.00 18.81 30 ALA D O 1
ATOM 1498 N N . LYS D 1 32 ? -10.137 31.174 -62.527 1.00 18.76 31 LYS D N 1
ATOM 1499 C CA . LYS D 1 32 ? -10.899 32.234 -63.156 1.00 17.92 31 LYS D CA 1
ATOM 1500 C C . LYS D 1 32 ? -11.495 33.143 -62.078 1.00 19.08 31 LYS D C 1
ATOM 1501 O O . LYS D 1 32 ? -11.498 34.374 -62.189 1.00 17.76 31 LYS D O 1
ATOM 1507 N N . ILE D 1 33 ? -12.013 32.492 -61.045 1.00 16.51 32 ILE D N 1
ATOM 1508 C CA . ILE D 1 33 ? -12.636 33.289 -59.983 1.00 16.15 32 ILE D CA 1
ATOM 1509 C C . ILE D 1 33 ? -11.576 34.192 -59.348 1.00 17.08 32 ILE D C 1
ATOM 1510 O O . ILE D 1 33 ? -11.804 35.382 -59.169 1.00 16.67 32 ILE D O 1
ATOM 1515 N N . LEU D 1 34 ? -10.427 33.621 -59.012 1.00 18.43 33 LEU D N 1
ATOM 1516 C CA . LEU D 1 34 ? -9.333 34.389 -58.411 1.00 19.11 33 LEU D CA 1
ATOM 1517 C C . LEU D 1 34 ? -8.983 35.604 -59.272 1.00 17.52 33 LEU D C 1
ATOM 1518 O O . LEU D 1 34 ? -8.838 36.703 -58.752 1.00 18.12 33 LEU D O 1
ATOM 1523 N N . GLU D 1 35 ? -8.850 35.455 -60.588 1.00 16.82 34 GLU D N 1
ATOM 1524 C CA . GLU D 1 35 ? -8.578 36.631 -61.411 1.00 16.89 34 GLU D CA 1
ATOM 1525 C C . GLU D 1 35 ? -9.637 37.738 -61.341 1.00 14.87 34 GLU D C 1
ATOM 1526 O O . GLU D 1 35 ? -9.357 38.943 -61.332 1.00 15.85 34 GLU D O 1
ATOM 1532 N N . ASP D 1 36 ? -10.900 37.329 -61.282 1.00 15.15 35 ASP D N 1
ATOM 1533 C CA . ASP D 1 36 ? -11.992 38.288 -61.137 1.00 15.47 35 ASP D CA 1
ATOM 1534 C C . ASP D 1 36 ? -11.871 39.013 -59.790 1.00 13.00 35 ASP D C 1
ATOM 1535 O O . ASP D 1 36 ? -12.125 40.211 -59.713 1.00 14.10 35 ASP D O 1
ATOM 1540 N N . GLU D 1 37 ? -11.476 38.275 -58.757 1.00 14.61 36 GLU D N 1
ATOM 1541 C CA . GLU D 1 37 ? -11.440 38.914 -57.448 1.00 16.22 36 GLU D CA 1
ATOM 1542 C C . GLU D 1 37 ? -10.273 39.890 -57.423 1.00 15.50 36 GLU D C 1
ATOM 1543 O O . GLU D 1 37 ? -10.350 40.956 -56.803 1.00 16.68 36 GLU D O 1
ATOM 1549 N N . GLU D 1 38 ? -9.179 39.527 -58.074 1.00 14.75 37 GLU D N 1
ATOM 1550 C CA . GLU D 1 38 ? -8.077 40.489 -58.150 1.00 16.61 37 GLU D CA 1
ATOM 1551 C C . GLU D 1 38 ? -8.556 41.776 -58.820 1.00 18.87 37 GLU D C 1
ATOM 1552 O O . GLU D 1 38 ? -8.171 42.894 -58.445 1.00 17.01 37 GLU D O 1
ATOM 1558 N N . LYS D 1 39 ? -9.388 41.602 -59.844 1.00 16.63 38 LYS D N 1
ATOM 1559 C CA . LYS D 1 39 ? -9.939 42.761 -60.531 1.00 17.37 38 LYS D CA 1
ATOM 1560 C C . LYS D 1 39 ? -10.836 43.622 -59.636 1.00 17.43 38 LYS D C 1
ATOM 1561 O O . LYS D 1 39 ? -10.741 44.854 -59.670 1.00 16.36 38 LYS D O 1
ATOM 1567 N N . HIS D 1 40 ? -11.667 42.962 -58.829 1.00 15.62 39 HIS D N 1
ATOM 1568 C CA . HIS D 1 40 ? -12.588 43.637 -57.926 1.00 17.55 39 HIS D CA 1
ATOM 1569 C C . HIS D 1 40 ? -11.713 44.482 -56.990 1.00 16.08 39 HIS D C 1
ATOM 1570 O O . HIS D 1 40 ? -12.049 45.637 -56.752 1.00 17.74 39 HIS D O 1
ATOM 1577 N N . ILE D 1 41 ? -10.603 43.936 -56.500 1.00 16.57 40 ILE D N 1
ATOM 1578 C CA . ILE D 1 41 ? -9.793 44.661 -55.523 1.00 17.62 40 ILE D CA 1
ATOM 1579 C C . ILE D 1 41 ? -9.187 45.879 -56.212 1.00 19.18 40 ILE D C 1
ATOM 1580 O O . ILE D 1 41 ? -9.220 46.997 -55.693 1.00 18.69 40 ILE D O 1
ATOM 1585 N N . GLU D 1 42 ? -8.654 45.673 -57.415 1.00 18.28 41 GLU D N 1
ATOM 1586 C CA . GLU D 1 42 ? -8.041 46.785 -58.144 1.00 18.78 41 GLU D CA 1
ATOM 1587 C C . GLU D 1 42 ? -9.044 47.894 -58.494 1.00 18.86 41 GLU D C 1
ATOM 1588 O O . GLU D 1 42 ? -8.745 49.103 -58.406 1.00 18.67 41 GLU D O 1
ATOM 1594 N N . TRP D 1 43 ? -10.248 47.503 -58.902 1.00 18.55 42 TRP D N 1
ATOM 1595 C CA . TRP D 1 43 ? -11.347 48.427 -59.163 1.00 17.05 42 TRP D CA 1
ATOM 1596 C C . TRP D 1 43 ? -11.691 49.241 -57.906 1.00 19.29 42 TRP D C 1
ATOM 1597 O O . TRP D 1 43 ? -11.747 50.475 -57.956 1.00 19.65 42 TRP D O 1
ATOM 1608 N N . LEU D 1 44 ? -11.900 48.571 -56.773 1.00 17.78 43 LEU D N 1
ATOM 1609 C CA . LEU D 1 44 ? -12.222 49.293 -55.548 1.00 17.80 43 LEU D CA 1
ATOM 1610 C C . LEU D 1 44 ? -11.072 50.187 -55.113 1.00 18.45 43 LEU D C 1
ATOM 1611 O O . LEU D 1 44 ? -11.345 51.321 -54.711 1.00 21.62 43 LEU D O 1
ATOM 1616 N N . GLU D 1 45 ? -9.833 49.705 -55.178 1.00 19.51 44 GLU D N 1
ATOM 1617 C CA . GLU D 1 45 ? -8.707 50.522 -54.716 1.00 21.94 44 GLU D CA 1
ATOM 1618 C C . GLU D 1 45 ? -8.683 51.761 -55.615 1.00 23.90 44 GLU D C 1
ATOM 1619 O O . GLU D 1 45 ? -8.539 52.888 -55.144 1.00 23.33 44 GLU D O 1
ATOM 1625 N N . THR D 1 46 ? -8.849 51.566 -56.924 1.00 22.93 45 THR D N 1
ATOM 1626 C CA . THR D 1 46 ? -8.797 52.712 -57.809 1.00 23.74 45 THR D CA 1
ATOM 1627 C C . THR D 1 46 ? -9.861 53.777 -57.538 1.00 22.60 45 THR D C 1
ATOM 1628 O O . THR D 1 46 ? -9.555 54.971 -57.540 1.00 24.84 45 THR D O 1
ATOM 1632 N N . ILE D 1 47 ? -11.119 53.409 -57.308 1.00 21.56 46 ILE D N 1
ATOM 1633 C CA . ILE D 1 47 ? -12.141 54.431 -57.113 1.00 22.50 46 ILE D CA 1
ATOM 1634 C C . ILE D 1 47 ? -11.985 55.051 -55.718 1.00 22.39 46 ILE D C 1
ATOM 1635 O O . ILE D 1 47 ? -12.471 56.157 -55.488 1.00 23.68 46 ILE D O 1
ATOM 1640 N N . LEU D 1 48 ? -11.285 54.350 -54.835 1.00 21.84 47 LEU D N 1
ATOM 1641 C CA . LEU D 1 48 ? -11.000 54.896 -53.503 1.00 25.01 47 LEU D CA 1
ATOM 1642 C C . LEU D 1 48 ? -9.770 55.797 -53.535 1.00 27.40 47 LEU D C 1
ATOM 1643 O O . LEU D 1 48 ? -9.369 56.354 -52.510 1.00 29.29 47 LEU D O 1
ATOM 1648 N N . GLY D 1 49 ? -9.185 55.929 -54.721 1.00 30.47 48 GLY D N 1
ATOM 1649 C CA . GLY D 1 49 ? -8.126 56.883 -55.003 1.00 32.17 48 GLY D CA 1
ATOM 1650 C C . GLY D 1 49 ? -6.693 56.412 -54.910 1.00 34.49 48 GLY D C 1
ATOM 1651 O O . GLY D 1 49 ? -5.777 57.237 -54.977 1.00 35.77 48 GLY D O 1
ATOM 1656 N N . ASP E 1 2 ? 13.310 23.548 -34.891 1.00 41.03 1 ASP E N 1
ATOM 1657 C CA . ASP E 1 2 ? 13.645 24.695 -34.047 1.00 37.53 1 ASP E CA 1
ATOM 1658 C C . ASP E 1 2 ? 12.710 25.863 -34.336 1.00 32.96 1 ASP E C 1
ATOM 1659 O O . ASP E 1 2 ? 11.994 26.302 -33.439 1.00 28.51 1 ASP E O 1
ATOM 1664 N N . TYR E 1 3 ? 12.699 26.379 -35.560 1.00 29.84 2 TYR E N 1
ATOM 1665 C CA . TYR E 1 3 ? 11.651 27.350 -35.857 1.00 27.58 2 TYR E CA 1
ATOM 1666 C C . TYR E 1 3 ? 10.295 26.699 -35.643 1.00 27.12 2 TYR E C 1
ATOM 1667 O O . TYR E 1 3 ? 9.353 27.392 -35.242 1.00 26.85 2 TYR E O 1
ATOM 1676 N N . LEU E 1 4 ? 10.201 25.389 -35.870 1.00 27.04 3 LEU E N 1
ATOM 1677 C CA . LEU E 1 4 ? 8.929 24.731 -35.596 1.00 24.53 3 LEU E CA 1
ATOM 1678 C C . LEU E 1 4 ? 8.671 24.590 -34.092 1.00 25.09 3 LEU E C 1
ATOM 1679 O O . LEU E 1 4 ? 7.558 24.807 -33.617 1.00 23.96 3 LEU E O 1
ATOM 1684 N N . ARG E 1 5 ? 9.696 24.260 -33.311 1.00 25.84 4 ARG E N 1
ATOM 1685 C CA . ARG E 1 5 ? 9.517 24.201 -31.855 1.00 26.02 4 ARG E CA 1
ATOM 1686 C C . ARG E 1 5 ? 9.156 25.540 -31.184 1.00 24.71 4 ARG E C 1
ATOM 1687 O O . ARG E 1 5 ? 8.464 25.598 -30.166 1.00 24.05 4 ARG E O 1
ATOM 1695 N N . GLU E 1 6 ? 9.656 26.638 -31.737 1.00 22.81 5 GLU E N 1
ATOM 1696 C CA . GLU E 1 6 ? 9.291 27.970 -31.268 1.00 21.56 5 GLU E CA 1
ATOM 1697 C C . GLU E 1 6 ? 7.800 28.228 -31.503 1.00 20.98 5 GLU E C 1
ATOM 1698 O O . GLU E 1 6 ? 7.179 28.933 -30.707 1.00 19.05 5 GLU E O 1
ATOM 1704 N N . LEU E 1 7 ? 7.218 27.684 -32.577 1.00 18.75 6 LEU E N 1
ATOM 1705 C CA . LEU E 1 7 ? 5.773 27.821 -32.796 1.00 18.29 6 LEU E CA 1
ATOM 1706 C C . LEU E 1 7 ? 4.984 27.160 -31.676 1.00 19.22 6 LEU E C 1
ATOM 1707 O O . LEU E 1 7 ? 3.990 27.676 -31.191 1.00 18.84 6 LEU E O 1
ATOM 1712 N N . LEU E 1 8 ? 5.422 25.971 -31.285 1.00 20.10 7 LEU E N 1
ATOM 1713 C CA . LEU E 1 8 ? 4.811 25.230 -30.187 1.00 21.32 7 LEU E CA 1
ATOM 1714 C C . LEU E 1 8 ? 4.834 26.039 -28.898 1.00 20.72 7 LEU E C 1
ATOM 1715 O O . LEU E 1 8 ? 3.830 26.162 -28.207 1.00 19.81 7 LEU E O 1
ATOM 1720 N N . LYS E 1 9 ? 5.969 26.640 -28.573 1.00 20.83 8 LYS E N 1
ATOM 1721 C CA . LYS E 1 9 ? 5.997 27.479 -27.377 1.00 21.86 8 LYS E CA 1
ATOM 1722 C C . LYS E 1 9 ? 5.062 28.691 -27.437 1.00 19.96 8 LYS E C 1
ATOM 1723 O O . LYS E 1 9 ? 4.497 29.095 -26.420 1.00 20.15 8 LYS E O 1
ATOM 1729 N N . LEU E 1 10 ? 4.911 29.287 -28.622 1.00 17.30 9 LEU E N 1
ATOM 1730 C CA . LEU E 1 10 ? 3.981 30.398 -28.785 1.00 17.98 9 LEU E CA 1
ATOM 1731 C C . LEU E 1 10 ? 2.549 29.931 -28.537 1.00 16.78 9 LEU E C 1
ATOM 1732 O O . LEU E 1 10 ? 1.773 30.735 -28.009 1.00 17.94 9 LEU E O 1
ATOM 1737 N N . GLU E 1 11 ? 2.198 28.701 -28.926 1.00 15.59 10 GLU E N 1
ATOM 1738 C CA . GLU E 1 11 ? 0.839 28.201 -28.709 1.00 15.41 10 GLU E CA 1
ATOM 1739 C C . GLU E 1 11 ? 0.566 27.991 -27.218 1.00 14.43 10 GLU E C 1
ATOM 1740 O O . GLU E 1 11 ? -0.525 28.332 -26.757 1.00 15.06 10 GLU E O 1
ATOM 1746 N N . LEU E 1 12 ? 1.536 27.484 -26.463 1.00 16.43 11 LEU E N 1
ATOM 1747 C CA . LEU E 1 12 ? 1.403 27.341 -25.015 1.00 18.26 11 LEU E CA 1
ATOM 1748 C C . LEU E 1 12 ? 1.158 28.726 -24.393 1.00 17.70 11 LEU E C 1
ATOM 1749 O O . LEU E 1 12 ? 0.280 28.929 -23.543 1.00 18.26 11 LEU E O 1
ATOM 1754 N N . GLN E 1 13 ? 1.940 29.733 -24.783 1.00 17.01 12 GLN E N 1
ATOM 1755 C CA . GLN E 1 13 ? 1.749 31.083 -24.271 1.00 14.46 12 GLN E CA 1
ATOM 1756 C C . GLN E 1 13 ? 0.351 31.622 -24.570 1.00 17.08 12 GLN E C 1
ATOM 1757 O O . GLN E 1 13 ? -0.291 32.267 -23.741 1.00 14.51 12 GLN E O 1
ATOM 1763 N N . ALA E 1 14 ? -0.132 31.381 -25.785 1.00 16.34 13 ALA E N 1
ATOM 1764 C CA . ALA E 1 14 ? -1.475 31.820 -26.137 1.00 14.83 13 ALA E CA 1
ATOM 1765 C C . ALA E 1 14 ? -2.555 31.128 -25.307 1.00 15.23 13 ALA E C 1
ATOM 1766 O O . ALA E 1 14 ? -3.533 31.747 -24.953 1.00 15.43 13 ALA E O 1
ATOM 1768 N N . ILE E 1 15 ? -2.406 29.856 -24.967 1.00 13.86 14 ILE E N 1
ATOM 1769 C CA . ILE E 1 15 ? -3.462 29.183 -24.230 1.00 14.23 14 ILE E CA 1
ATOM 1770 C C . ILE E 1 15 ? -3.385 29.744 -22.807 1.00 14.68 14 ILE E C 1
ATOM 1771 O O . ILE E 1 15 ? -4.426 29.993 -22.213 1.00 14.90 14 ILE E O 1
ATOM 1776 N N . LYS E 1 16 ? -2.206 29.988 -22.246 1.00 16.28 15 LYS E N 1
ATOM 1777 C CA . LYS E 1 16 ? -2.175 30.655 -20.926 1.00 15.93 15 LYS E CA 1
ATOM 1778 C C . LYS E 1 16 ? -2.874 32.022 -20.865 1.00 15.76 15 LYS E C 1
ATOM 1779 O O . LYS E 1 16 ? -3.690 32.328 -19.970 1.00 15.50 15 LYS E O 1
ATOM 1785 N N . GLN E 1 17 ? -2.519 32.842 -21.860 1.00 14.34 16 GLN E N 1
ATOM 1786 C CA . GLN E 1 17 ? -3.063 34.188 -21.956 1.00 15.85 16 GLN E CA 1
ATOM 1787 C C . GLN E 1 17 ? -4.540 34.271 -22.287 1.00 14.82 16 GLN E C 1
ATOM 1788 O O . GLN E 1 17 ? -5.235 35.124 -21.713 1.00 13.86 16 GLN E O 1
ATOM 1794 N N . TYR E 1 18 ? -5.036 33.406 -23.180 1.00 13.95 17 TYR E N 1
ATOM 1795 C CA . TYR E 1 18 ? -6.467 33.437 -23.425 1.00 13.54 17 TYR E CA 1
ATOM 1796 C C . TYR E 1 18 ? -7.242 32.918 -22.202 1.00 13.67 17 TYR E C 1
ATOM 1797 O O . TYR E 1 18 ? -8.309 33.447 -21.898 1.00 16.39 17 TYR E O 1
ATOM 1806 N N . ARG E 1 19 ? -6.705 31.905 -21.529 1.00 12.84 18 ARG E N 1
ATOM 1807 C CA . ARG E 1 19 ? -7.369 31.420 -20.321 1.00 14.62 18 ARG E CA 1
ATOM 1808 C C . ARG E 1 19 ? -7.449 32.555 -19.299 1.00 14.74 18 ARG E C 1
ATOM 1809 O O . ARG E 1 19 ? -8.506 32.777 -18.705 1.00 15.93 18 ARG E O 1
ATOM 1817 N N . GLU E 1 20 ? -6.354 33.278 -19.118 1.00 14.57 19 GLU E N 1
ATOM 1818 C CA . GLU E 1 20 ? -6.311 34.398 -18.184 1.00 14.68 19 GLU E CA 1
ATOM 1819 C C . GLU E 1 20 ? -7.318 35.466 -18.598 1.00 16.21 19 GLU E C 1
ATOM 1820 O O . GLU E 1 20 ? -8.030 36.014 -17.780 1.00 16.15 19 GLU E O 1
ATOM 1826 N N . ALA E 1 21 ? -7.412 35.761 -19.894 1.00 15.56 20 ALA E N 1
ATOM 1827 C CA . ALA E 1 21 ? -8.316 36.827 -20.292 1.00 17.35 20 ALA E CA 1
ATOM 1828 C C . ALA E 1 21 ? -9.768 36.434 -20.013 1.00 16.54 20 ALA E C 1
ATOM 1829 O O . ALA E 1 21 ? -10.584 37.294 -19.740 1.00 18.23 20 ALA E O 1
ATOM 1831 N N . LEU E 1 22 ? -10.121 35.153 -20.080 1.00 18.85 21 LEU E N 1
ATOM 1832 C CA . LEU E 1 22 ? -11.478 34.695 -19.791 1.00 20.85 21 LEU E CA 1
ATOM 1833 C C . LEU E 1 22 ? -11.804 34.835 -18.311 1.00 23.98 21 LEU E C 1
ATOM 1834 O O . LEU E 1 22 ? -12.965 34.883 -17.891 1.00 24.98 21 LEU E O 1
ATOM 1839 N N . GLU E 1 23 ? -10.770 34.902 -17.489 1.00 24.99 22 GLU E N 1
ATOM 1840 C CA . GLU E 1 23 ? -11.044 35.092 -16.071 1.00 29.45 22 GLU E CA 1
ATOM 1841 C C . GLU E 1 23 ? -11.598 36.498 -15.878 1.00 30.00 22 GLU E C 1
ATOM 1842 O O . GLU E 1 23 ? -12.442 36.701 -15.005 1.00 30.87 22 GLU E O 1
ATOM 1848 N N . TYR E 1 24 ? -11.158 37.452 -16.697 1.00 30.37 23 TYR E N 1
ATOM 1849 C CA . TYR E 1 24 ? -11.647 38.825 -16.636 1.00 30.99 23 TYR E CA 1
ATOM 1850 C C . TYR E 1 24 ? -13.056 39.009 -17.170 1.00 32.93 23 TYR E C 1
ATOM 1851 O O . TYR E 1 24 ? -13.850 39.764 -16.622 1.00 33.59 23 TYR E O 1
ATOM 1860 N N . VAL E 1 25 ? -13.365 38.324 -18.265 1.00 33.74 24 VAL E N 1
ATOM 1861 C CA . VAL E 1 25 ? -14.659 38.534 -18.887 1.00 34.14 24 VAL E CA 1
ATOM 1862 C C . VAL E 1 25 ? -14.950 37.337 -19.765 1.00 33.53 24 VAL E C 1
ATOM 1863 O O . VAL E 1 25 ? -14.182 37.024 -20.669 1.00 33.73 24 VAL E O 1
ATOM 1867 N N . LYS E 1 26 ? -16.064 36.679 -19.474 1.00 33.38 25 LYS E N 1
ATOM 1868 C CA . LYS E 1 26 ? -16.461 35.512 -20.240 1.00 32.80 25 LYS E CA 1
ATOM 1869 C C . LYS E 1 26 ? -16.992 35.864 -21.625 1.00 31.57 25 LYS E C 1
ATOM 1870 O O . LYS E 1 26 ? -18.149 35.571 -21.911 1.00 33.01 25 LYS E O 1
ATOM 1876 N N . LEU E 1 27 ? -16.190 36.479 -22.490 1.00 29.22 26 LEU E N 1
ATOM 1877 C CA . LEU E 1 27 ? -16.649 36.727 -23.858 1.00 27.95 26 LEU E CA 1
ATOM 1878 C C . LEU E 1 27 ? -16.576 35.463 -24.702 1.00 26.43 26 LEU E C 1
ATOM 1879 O O . LEU E 1 27 ? -15.530 34.807 -24.822 1.00 24.65 26 LEU E O 1
ATOM 1884 N N . PRO E 1 28 ? -17.721 35.112 -25.275 1.00 24.81 27 PRO E N 1
ATOM 1885 C CA . PRO E 1 28 ? -17.764 33.979 -26.192 1.00 25.16 27 PRO E CA 1
ATOM 1886 C C . PRO E 1 28 ? -16.645 33.994 -27.214 1.00 23.57 27 PRO E C 1
ATOM 1887 O O . PRO E 1 28 ? -16.069 32.963 -27.495 1.00 22.56 27 PRO E O 1
ATOM 1891 N N . VAL E 1 29 ? -16.322 35.169 -27.750 1.00 22.52 28 VAL E N 1
ATOM 1892 C CA . VAL E 1 29 ? -15.242 35.187 -28.749 1.00 21.55 28 VAL E CA 1
ATOM 1893 C C . VAL E 1 29 ? -13.884 34.764 -28.172 1.00 19.72 28 VAL E C 1
ATOM 1894 O O . VAL E 1 29 ? -13.112 34.128 -28.882 1.00 18.05 28 VAL E O 1
ATOM 1898 N N . LEU E 1 30 ? -13.584 35.093 -26.916 1.00 17.24 29 LEU E N 1
ATOM 1899 C CA . LEU E 1 30 ? -12.318 34.688 -26.305 1.00 18.64 29 LEU E CA 1
ATOM 1900 C C . LEU E 1 30 ? -12.319 33.153 -26.101 1.00 17.81 29 LEU E C 1
ATOM 1901 O O . LEU E 1 30 ? -11.297 32.464 -26.199 1.00 17.99 29 LEU E O 1
ATOM 1906 N N . ALA E 1 31 ? -13.489 32.590 -25.814 1.00 16.46 30 ALA E N 1
ATOM 1907 C CA . ALA E 1 31 ? -13.618 31.146 -25.627 1.00 17.28 30 ALA E CA 1
ATOM 1908 C C . ALA E 1 31 ? -13.369 30.467 -26.968 1.00 16.60 30 ALA E C 1
ATOM 1909 O O . ALA E 1 31 ? -12.694 29.445 -27.030 1.00 16.12 30 ALA E O 1
ATOM 1911 N N . LYS E 1 32 ? -13.899 31.038 -28.044 1.00 16.62 31 LYS E N 1
ATOM 1912 C CA . LYS E 1 32 ? -13.727 30.458 -29.378 1.00 16.47 31 LYS E CA 1
ATOM 1913 C C . LYS E 1 32 ? -12.270 30.500 -29.811 1.00 15.39 31 LYS E C 1
ATOM 1914 O O . LYS E 1 32 ? -11.776 29.518 -30.383 1.00 16.39 31 LYS E O 1
ATOM 1920 N N . ILE E 1 33 ? -11.631 31.632 -29.522 1.00 14.39 32 ILE E N 1
ATOM 1921 C CA . ILE E 1 33 ? -10.214 31.709 -29.821 1.00 12.95 32 ILE E CA 1
ATOM 1922 C C . ILE E 1 33 ? -9.431 30.660 -29.059 1.00 14.16 32 ILE E C 1
ATOM 1923 O O . ILE E 1 33 ? -8.597 30.005 -29.660 1.00 14.27 32 ILE E O 1
ATOM 1928 N N . LEU E 1 34 ? -9.649 30.542 -27.746 1.00 13.94 33 LEU E N 1
ATOM 1929 C CA . LEU E 1 34 ? -8.953 29.554 -26.935 1.00 14.58 33 LEU E CA 1
ATOM 1930 C C . LEU E 1 34 ? -9.128 28.174 -27.552 1.00 14.61 33 LEU E C 1
ATOM 1931 O O . LEU E 1 34 ? -8.149 27.423 -27.598 1.00 15.08 33 LEU E O 1
ATOM 1936 N N . GLU E 1 35 ? -10.312 27.852 -28.072 1.00 15.31 34 GLU E N 1
ATOM 1937 C CA . GLU E 1 35 ? -10.497 26.504 -28.607 1.00 15.81 34 GLU E CA 1
ATOM 1938 C C . GLU E 1 35 ? -9.567 26.314 -29.809 1.00 15.74 34 GLU E C 1
ATOM 1939 O O . GLU E 1 35 ? -8.987 25.238 -29.971 1.00 14.04 34 GLU E O 1
ATOM 1945 N N . ASP E 1 36 ? -9.401 27.363 -30.613 1.00 15.69 35 ASP E N 1
ATOM 1946 C CA . ASP E 1 36 ? -8.504 27.265 -31.765 1.00 13.21 35 ASP E CA 1
ATOM 1947 C C . ASP E 1 36 ? -7.049 27.045 -31.315 1.00 14.54 35 ASP E C 1
ATOM 1948 O O . ASP E 1 36 ? -6.333 26.233 -31.895 1.00 13.63 35 ASP E O 1
ATOM 1953 N N . GLU E 1 37 ? -6.614 27.785 -30.291 1.00 14.12 36 GLU E N 1
ATOM 1954 C CA . GLU E 1 37 ? -5.255 27.655 -29.758 1.00 13.76 36 GLU E CA 1
ATOM 1955 C C . GLU E 1 37 ? -5.018 26.233 -29.256 1.00 13.64 36 GLU E C 1
ATOM 1956 O O . GLU E 1 37 ? -3.918 25.716 -29.447 1.00 14.30 36 GLU E O 1
ATOM 1962 N N . GLU E 1 38 ? -6.030 25.638 -28.608 1.00 14.38 37 GLU E N 1
ATOM 1963 C CA . GLU E 1 38 ? -5.932 24.258 -28.122 1.00 13.47 37 GLU E CA 1
ATOM 1964 C C . GLU E 1 38 ? -5.773 23.295 -29.290 1.00 17.07 37 GLU E C 1
ATOM 1965 O O . GLU E 1 38 ? -4.960 22.369 -29.204 1.00 15.81 37 GLU E O 1
ATOM 1971 N N . LYS E 1 39 ? -6.528 23.548 -30.357 1.00 13.77 38 LYS E N 1
ATOM 1972 C CA . LYS E 1 39 ? -6.345 22.796 -31.607 1.00 17.05 38 LYS E CA 1
ATOM 1973 C C . LYS E 1 39 ? -4.925 22.986 -32.142 1.00 15.62 38 LYS E C 1
ATOM 1974 O O . LYS E 1 39 ? -4.282 22.006 -32.520 1.00 15.25 38 LYS E O 1
ATOM 1980 N N . HIS E 1 40 ? -4.428 24.223 -32.201 1.00 15.04 39 HIS E N 1
ATOM 1981 C CA . HIS E 1 40 ? -3.090 24.483 -32.730 1.00 15.50 39 HIS E CA 1
ATOM 1982 C C . HIS E 1 40 ? -2.025 23.673 -32.000 1.00 16.45 39 HIS E C 1
ATOM 1983 O O . HIS E 1 40 ? -1.162 23.079 -32.614 1.00 15.37 39 HIS E O 1
ATOM 1990 N N . ILE E 1 41 ? -2.077 23.654 -30.671 1.00 16.86 40 ILE E N 1
ATOM 1991 C CA . ILE E 1 41 ? -1.004 22.997 -29.954 1.00 16.50 40 ILE E CA 1
ATOM 1992 C C . ILE E 1 41 ? -1.116 21.481 -30.062 1.00 17.43 40 ILE E C 1
ATOM 1993 O O . ILE E 1 41 ? -0.101 20.781 -30.049 1.00 18.66 40 ILE E O 1
ATOM 1998 N N . GLU E 1 42 ? -2.328 20.964 -30.185 1.00 17.36 41 GLU E N 1
ATOM 1999 C CA . GLU E 1 42 ? -2.497 19.523 -30.375 1.00 19.55 41 GLU E CA 1
ATOM 2000 C C . GLU E 1 42 ? -1.888 19.136 -31.727 1.00 18.49 41 GLU E C 1
ATOM 2001 O O . GLU E 1 42 ? -1.145 18.152 -31.842 1.00 17.71 41 GLU E O 1
ATOM 2007 N N . TRP E 1 43 ? -2.203 19.928 -32.747 1.00 17.83 42 TRP E N 1
ATOM 2008 C CA . TRP E 1 43 ? -1.628 19.676 -34.069 1.00 17.83 42 TRP E CA 1
ATOM 2009 C C . TRP E 1 43 ? -0.101 19.772 -34.077 1.00 18.56 42 TRP E C 1
ATOM 2010 O O . TRP E 1 43 ? 0.594 18.903 -34.640 1.00 19.31 42 TRP E O 1
ATOM 2021 N N . LEU E 1 44 ? 0.451 20.814 -33.462 1.00 16.07 43 LEU E N 1
ATOM 2022 C CA . LEU E 1 44 ? 1.901 20.922 -33.389 1.00 17.28 43 LEU E CA 1
ATOM 2023 C C . LEU E 1 44 ? 2.578 19.784 -32.585 1.00 17.00 43 LEU E C 1
ATOM 2024 O O . LEU E 1 44 ? 3.620 19.232 -32.968 1.00 16.04 43 LEU E O 1
ATOM 2029 N N . GLU E 1 45 ? 2.006 19.413 -31.439 1.00 18.73 44 GLU E N 1
ATOM 2030 C CA . GLU E 1 45 ? 2.573 18.300 -30.686 1.00 21.07 44 GLU E CA 1
ATOM 2031 C C . GLU E 1 45 ? 2.457 17.017 -31.508 1.00 22.13 44 GLU E C 1
ATOM 2032 O O . GLU E 1 45 ? 3.386 16.198 -31.490 1.00 21.96 44 GLU E O 1
ATOM 2038 N N . THR E 1 46 ? 1.351 16.818 -32.220 1.00 21.22 45 THR E N 1
ATOM 2039 C CA . THR E 1 46 ? 1.287 15.619 -33.062 1.00 22.36 45 THR E CA 1
ATOM 2040 C C . THR E 1 46 ? 2.441 15.555 -34.066 1.00 21.06 45 THR E C 1
ATOM 2041 O O . THR E 1 46 ? 3.054 14.474 -34.232 1.00 21.23 45 THR E O 1
ATOM 2045 N N . ILE E 1 47 ? 2.713 16.682 -34.724 1.00 21.21 46 ILE E N 1
ATOM 2046 C CA . ILE E 1 47 ? 3.742 16.683 -35.756 1.00 21.26 46 ILE E CA 1
ATOM 2047 C C . ILE E 1 47 ? 5.180 16.713 -35.265 1.00 21.91 46 ILE E C 1
ATOM 2048 O O . ILE E 1 47 ? 6.074 16.258 -35.983 1.00 20.61 46 ILE E O 1
ATOM 2053 N N . LEU E 1 48 ? 5.393 17.206 -34.043 1.00 20.88 47 LEU E N 1
ATOM 2054 C CA . LEU E 1 48 ? 6.730 17.368 -33.465 1.00 24.96 47 LEU E CA 1
ATOM 2055 C C . LEU E 1 48 ? 6.991 16.528 -32.215 1.00 27.78 47 LEU E C 1
ATOM 2056 O O . LEU E 1 48 ? 8.140 16.396 -31.804 1.00 29.46 47 LEU E O 1
ATOM 2061 N N . GLY E 1 49 ? 5.948 15.981 -31.600 1.00 30.18 48 GLY E N 1
ATOM 2062 C CA . GLY E 1 49 ? 6.084 15.178 -30.390 1.00 32.94 48 GLY E CA 1
ATOM 2063 C C . GLY E 1 49 ? 6.369 13.745 -30.794 1.00 34.67 48 GLY E C 1
ATOM 2064 O O . GLY E 1 49 ? 7.223 13.519 -31.643 1.00 36.34 48 GLY E O 1
ATOM 2069 N N . ASP F 1 2 ? -6.468 46.307 -21.508 1.00 30.76 1 ASP F N 1
ATOM 2070 C CA . ASP F 1 2 ? -5.043 46.023 -21.536 1.00 29.24 1 ASP F CA 1
ATOM 2071 C C . ASP F 1 2 ? -4.761 44.574 -21.893 1.00 26.81 1 ASP F C 1
ATOM 2072 O O . ASP F 1 2 ? -3.880 44.315 -22.727 1.00 24.79 1 ASP F O 1
ATOM 2077 N N . TYR F 1 3 ? -5.484 43.642 -21.275 1.00 22.38 2 TYR F N 1
ATOM 2078 C CA . TYR F 1 3 ? -5.135 42.247 -21.509 1.00 22.72 2 TYR F CA 1
ATOM 2079 C C . TYR F 1 3 ? -5.455 41.940 -22.971 1.00 20.72 2 TYR F C 1
ATOM 2080 O O . TYR F 1 3 ? -4.799 41.111 -23.595 1.00 20.84 2 TYR F O 1
ATOM 2089 N N . LEU F 1 4 ? -6.464 42.608 -23.518 1.00 18.68 3 LEU F N 1
ATOM 2090 C CA . LEU F 1 4 ? -6.856 42.352 -24.899 1.00 19.61 3 LEU F CA 1
ATOM 2091 C C . LEU F 1 4 ? -5.762 42.877 -25.843 1.00 18.02 3 LEU F C 1
ATOM 2092 O O . LEU F 1 4 ? -5.439 42.203 -26.821 1.00 18.54 3 LEU F O 1
ATOM 2097 N N . ARG F 1 5 ? -5.186 44.053 -25.585 1.00 17.98 4 ARG F N 1
ATOM 2098 C CA . ARG F 1 5 ? -4.066 44.568 -26.378 1.00 18.31 4 ARG F CA 1
ATOM 2099 C C . ARG F 1 5 ? -2.839 43.637 -26.323 1.00 17.21 4 ARG F C 1
ATOM 2100 O O . ARG F 1 5 ? -2.115 43.448 -27.300 1.00 16.44 4 ARG F O 1
ATOM 2108 N N . GLU F 1 6 ? -2.574 43.039 -25.170 1.00 15.71 5 GLU F N 1
ATOM 2109 C CA . GLU F 1 6 ? -1.478 42.067 -25.069 1.00 16.45 5 GLU F CA 1
ATOM 2110 C C . GLU F 1 6 ? -1.706 40.786 -25.880 1.00 17.41 5 GLU F C 1
ATOM 2111 O O . GLU F 1 6 ? -0.769 40.180 -26.405 1.00 18.84 5 GLU F O 1
ATOM 2117 N N . LEU F 1 7 ? -2.967 40.374 -25.967 1.00 15.74 6 LEU F N 1
ATOM 2118 C CA . LEU F 1 7 ? -3.335 39.265 -26.830 1.00 14.49 6 LEU F CA 1
ATOM 2119 C C . LEU F 1 7 ? -3.147 39.617 -28.301 1.00 14.52 6 LEU F C 1
ATOM 2120 O O . LEU F 1 7 ? -2.630 38.780 -29.031 1.00 16.75 6 LEU F O 1
ATOM 2125 N N . LEU F 1 8 ? -3.560 40.805 -28.704 1.00 13.36 7 LEU F N 1
ATOM 2126 C CA . LEU F 1 8 ? -3.292 41.235 -30.095 1.00 15.62 7 LEU F CA 1
ATOM 2127 C C . LEU F 1 8 ? -1.788 41.196 -30.401 1.00 16.44 7 LEU F C 1
ATOM 2128 O O . LEU F 1 8 ? -1.382 40.736 -31.469 1.00 14.77 7 LEU F O 1
ATOM 2133 N N . LYS F 1 9 ? -0.968 41.675 -29.469 1.00 15.83 8 LYS F N 1
ATOM 2134 C CA . LYS F 1 9 ? 0.488 41.646 -29.672 1.00 15.90 8 LYS F CA 1
ATOM 2135 C C . LYS F 1 9 ? 1.042 40.216 -29.833 1.00 15.30 8 LYS F C 1
ATOM 2136 O O . LYS F 1 9 ? 1.920 39.954 -30.667 1.00 17.39 8 LYS F O 1
ATOM 2142 N N . LEU F 1 10 ? 0.542 39.271 -29.032 1.00 14.13 9 LEU F N 1
ATOM 2143 C CA . LEU F 1 10 ? 0.919 37.864 -29.170 1.00 14.99 9 LEU F CA 1
ATOM 2144 C C . LEU F 1 10 ? 0.495 37.332 -30.550 1.00 14.37 9 LEU F C 1
ATOM 2145 O O . LEU F 1 10 ? 1.248 36.580 -31.186 1.00 15.71 9 LEU F O 1
ATOM 2150 N N . GLU F 1 11 ? -0.681 37.737 -31.013 1.00 14.47 10 GLU F N 1
ATOM 2151 C CA . GLU F 1 11 ? -1.154 37.322 -32.346 1.00 14.83 10 GLU F CA 1
ATOM 2152 C C . GLU F 1 11 ? -0.219 37.884 -33.405 1.00 16.23 10 GLU F C 1
ATOM 2153 O O . GLU F 1 11 ? 0.148 37.211 -34.380 1.00 16.07 10 GLU F O 1
ATOM 2159 N N . LEU F 1 12 ? 0.184 39.140 -33.249 1.00 14.12 11 LEU F N 1
ATOM 2160 C CA . LEU F 1 12 ? 1.103 39.687 -34.244 1.00 14.41 11 LEU F CA 1
ATOM 2161 C C . LEU F 1 12 ? 2.438 38.932 -34.304 1.00 15.54 11 LEU F C 1
ATOM 2162 O O . LEU F 1 12 ? 3.008 38.692 -35.376 1.00 17.27 11 LEU F O 1
ATOM 2167 N N . GLN F 1 13 ? 2.960 38.561 -33.138 1.00 13.99 12 GLN F N 1
ATOM 2168 C CA . GLN F 1 13 ? 4.165 37.736 -33.114 1.00 16.06 12 GLN F CA 1
ATOM 2169 C C . GLN F 1 13 ? 3.975 36.388 -33.813 1.00 15.88 12 GLN F C 1
ATOM 2170 O O . GLN F 1 13 ? 4.842 35.953 -34.567 1.00 18.07 12 GLN F O 1
ATOM 2176 N N . ALA F 1 14 ? 2.849 35.737 -33.553 1.00 17.05 13 ALA F N 1
ATOM 2177 C CA . ALA F 1 14 ? 2.575 34.424 -34.136 1.00 17.55 13 ALA F CA 1
ATOM 2178 C C . ALA F 1 14 ? 2.441 34.545 -35.657 1.00 19.86 13 ALA F C 1
ATOM 2179 O O . ALA F 1 14 ? 2.950 33.729 -36.419 1.00 19.36 13 ALA F O 1
ATOM 2181 N N . ILE F 1 15 ? 1.760 35.580 -36.113 1.00 18.45 14 ILE F N 1
ATOM 2182 C CA . ILE F 1 15 ? 1.553 35.715 -37.562 1.00 20.04 14 ILE F CA 1
ATOM 2183 C C . ILE F 1 15 ? 2.894 35.880 -38.264 1.00 20.64 14 ILE F C 1
ATOM 2184 O O . ILE F 1 15 ? 3.172 35.289 -39.322 1.00 22.01 14 ILE F O 1
ATOM 2189 N N . LYS F 1 16 ? 3.741 36.714 -37.680 1.00 19.25 15 LYS F N 1
ATOM 2190 C CA . LYS F 1 16 ? 5.090 36.876 -38.226 1.00 20.47 15 LYS F CA 1
ATOM 2191 C C . LYS F 1 16 ? 5.815 35.519 -38.262 1.00 19.47 15 LYS F C 1
ATOM 2192 O O . LYS F 1 16 ? 6.345 35.146 -39.311 1.00 20.85 15 LYS F O 1
ATOM 2198 N N . GLN F 1 17 ? 5.845 34.743 -37.172 1.00 17.16 16 GLN F N 1
ATOM 2199 C CA . GLN F 1 17 ? 6.536 33.452 -37.208 1.00 16.88 16 GLN F CA 1
ATOM 2200 C C . GLN F 1 17 ? 5.924 32.389 -38.135 1.00 16.87 16 GLN F C 1
ATOM 2201 O O . GLN F 1 17 ? 6.633 31.658 -38.814 1.00 18.65 16 GLN F O 1
ATOM 2207 N N . TYR F 1 18 ? 4.599 32.310 -38.216 1.00 17.50 17 TYR F N 1
ATOM 2208 C CA . TYR F 1 18 ? 3.977 31.349 -39.114 1.00 15.84 17 TYR F CA 1
ATOM 2209 C C . TYR F 1 18 ? 4.266 31.734 -40.566 1.00 16.55 17 TYR F C 1
ATOM 2210 O O . TYR F 1 18 ? 4.526 30.848 -41.376 1.00 18.90 17 TYR F O 1
ATOM 2219 N N . ARG F 1 19 ? 4.230 33.025 -40.863 1.00 17.69 18 ARG F N 1
ATOM 2220 C CA . ARG F 1 19 ? 4.427 33.457 -42.252 1.00 18.48 18 ARG F CA 1
ATOM 2221 C C . ARG F 1 19 ? 5.857 33.112 -42.668 1.00 19.31 18 ARG F C 1
ATOM 2222 O O . ARG F 1 19 ? 6.096 32.627 -43.783 1.00 20.37 18 ARG F O 1
ATOM 2230 N N . GLU F 1 20 ? 6.807 33.383 -41.776 1.00 20.46 19 GLU F N 1
ATOM 2231 C CA . GLU F 1 20 ? 8.214 33.081 -42.042 1.00 22.46 19 GLU F CA 1
ATOM 2232 C C . GLU F 1 20 ? 8.421 31.575 -42.240 1.00 22.43 19 GLU F C 1
ATOM 2233 O O . GLU F 1 20 ? 9.154 31.157 -43.137 1.00 25.35 19 GLU F O 1
ATOM 2239 N N . ALA F 1 21 ? 7.771 30.742 -41.436 1.00 19.00 20 ALA F N 1
ATOM 2240 C CA . ALA F 1 21 ? 7.897 29.300 -41.585 1.00 17.94 20 ALA F CA 1
ATOM 2241 C C . ALA F 1 21 ? 7.369 28.823 -42.928 1.00 19.71 20 ALA F C 1
ATOM 2242 O O . ALA F 1 21 ? 8.019 28.002 -43.554 1.00 21.87 20 ALA F O 1
ATOM 2244 N N . LEU F 1 22 ? 6.219 29.358 -43.316 1.00 20.54 21 LEU F N 1
ATOM 2245 C CA . LEU F 1 22 ? 5.572 28.956 -44.558 1.00 22.74 21 LEU F CA 1
ATOM 2246 C C . LEU F 1 22 ? 6.419 29.374 -45.763 1.00 24.69 21 LEU F C 1
ATOM 2247 O O . LEU F 1 22 ? 6.435 28.678 -46.783 1.00 26.23 21 LEU F O 1
ATOM 2252 N N . GLU F 1 23 ? 7.133 30.490 -45.689 1.00 24.86 22 GLU F N 1
ATOM 2253 C CA . GLU F 1 23 ? 8.015 30.879 -46.797 1.00 26.73 22 GLU F CA 1
ATOM 2254 C C . GLU F 1 23 ? 9.119 29.843 -47.011 1.00 25.51 22 GLU F C 1
ATOM 2255 O O . GLU F 1 23 ? 9.668 29.735 -48.108 1.00 26.44 22 GLU F O 1
ATOM 2261 N N . TYR F 1 24 ? 9.452 29.093 -45.964 1.00 22.97 23 TYR F N 1
ATOM 2262 C CA . TYR F 1 24 ? 10.508 28.085 -46.015 1.00 23.64 23 TYR F CA 1
ATOM 2263 C C . TYR F 1 24 ? 10.026 26.656 -46.300 1.00 23.88 23 TYR F C 1
ATOM 2264 O O . TYR F 1 24 ? 10.717 25.868 -46.957 1.00 24.20 23 TYR F O 1
ATOM 2273 N N . VAL F 1 25 ? 8.835 26.274 -45.850 1.00 23.03 24 VAL F N 1
ATOM 2274 C CA . VAL F 1 25 ? 8.502 24.854 -45.958 1.00 22.77 24 VAL F CA 1
ATOM 2275 C C . VAL F 1 25 ? 7.045 24.696 -46.357 1.00 23.48 24 VAL F C 1
ATOM 2276 O O . VAL F 1 25 ? 6.243 25.465 -45.847 1.00 23.38 24 VAL F O 1
ATOM 2280 N N . LYS F 1 26 ? 6.701 23.742 -47.222 1.00 23.94 25 LYS F N 1
ATOM 2281 C CA . LYS F 1 26 ? 5.298 23.558 -47.574 1.00 24.59 25 LYS F CA 1
ATOM 2282 C C . LYS F 1 26 ? 4.658 22.604 -46.573 1.00 24.29 25 LYS F C 1
ATOM 2283 O O . LYS F 1 26 ? 4.792 21.385 -46.707 1.00 23.49 25 LYS F O 1
ATOM 2289 N N . LEU F 1 27 ? 4.004 23.184 -45.565 1.00 23.48 26 LEU F N 1
ATOM 2290 C CA . LEU F 1 27 ? 3.282 22.408 -44.564 1.00 22.46 26 LEU F CA 1
ATOM 2291 C C . LEU F 1 27 ? 1.881 23.007 -44.415 1.00 22.69 26 LEU F C 1
ATOM 2292 O O . LEU F 1 27 ? 1.756 24.003 -43.687 1.00 21.95 26 LEU F O 1
ATOM 2297 N N . PRO F 1 28 ? 0.868 22.556 -45.162 1.00 21.05 27 PRO F N 1
ATOM 2298 C CA . PRO F 1 28 ? -0.513 23.013 -45.026 1.00 20.21 27 PRO F CA 1
ATOM 2299 C C . PRO F 1 28 ? -0.993 23.378 -43.640 1.00 17.68 27 PRO F C 1
ATOM 2300 O O . PRO F 1 28 ? -1.655 24.402 -43.493 1.00 17.64 27 PRO F O 1
ATOM 2304 N N . VAL F 1 29 ? -0.629 22.540 -42.683 1.00 16.39 28 VAL F N 1
ATOM 2305 C CA . VAL F 1 29 ? -1.089 22.783 -41.320 1.00 16.95 28 VAL F CA 1
ATOM 2306 C C . VAL F 1 29 ? -0.688 24.182 -40.856 1.00 16.89 28 VAL F C 1
ATOM 2307 O O . VAL F 1 29 ? -1.489 24.843 -40.178 1.00 16.59 28 VAL F O 1
ATOM 2311 N N . LEU F 1 30 ? 0.511 24.631 -41.206 1.00 15.50 29 LEU F N 1
ATOM 2312 C CA . LEU F 1 30 ? 0.958 25.964 -40.804 1.00 17.76 29 LEU F CA 1
ATOM 2313 C C . LEU F 1 30 ? 0.069 27.045 -41.434 1.00 19.22 29 LEU F C 1
ATOM 2314 O O . LEU F 1 30 ? -0.217 28.075 -40.818 1.00 17.39 29 LEU F O 1
ATOM 2319 N N . ALA F 1 31 ? -0.354 26.838 -42.679 1.00 18.15 30 ALA F N 1
ATOM 2320 C CA . ALA F 1 31 ? -1.251 27.817 -43.290 1.00 17.96 30 ALA F CA 1
ATOM 2321 C C . ALA F 1 31 ? -2.643 27.830 -42.671 1.00 17.32 30 ALA F C 1
ATOM 2322 O O . ALA F 1 31 ? -3.295 28.871 -42.562 1.00 17.25 30 ALA F O 1
ATOM 2324 N N . LYS F 1 32 ? -3.105 26.659 -42.252 1.00 15.82 31 LYS F N 1
ATOM 2325 C CA . LYS F 1 32 ? -4.399 26.610 -41.594 1.00 15.96 31 LYS F CA 1
ATOM 2326 C C . LYS F 1 32 ? -4.264 27.337 -40.257 1.00 15.28 31 LYS F C 1
ATOM 2327 O O . LYS F 1 32 ? -5.178 28.056 -39.830 1.00 15.50 31 LYS F O 1
ATOM 2333 N N . ILE F 1 33 ? -3.129 27.156 -39.591 1.00 15.80 32 ILE F N 1
ATOM 2334 C CA . ILE F 1 33 ? -3.007 27.827 -38.286 1.00 15.84 32 ILE F CA 1
ATOM 2335 C C . ILE F 1 33 ? -2.924 29.329 -38.544 1.00 15.60 32 ILE F C 1
ATOM 2336 O O . ILE F 1 33 ? -3.573 30.120 -37.872 1.00 15.60 32 ILE F O 1
ATOM 2341 N N . LEU F 1 34 ? -2.156 29.723 -39.555 1.00 14.29 33 LEU F N 1
ATOM 2342 C CA . LEU F 1 34 ? -1.946 31.142 -39.814 1.00 16.55 33 LEU F CA 1
ATOM 2343 C C . LEU F 1 34 ? -3.311 31.746 -40.117 1.00 16.91 33 LEU F C 1
ATOM 2344 O O . LEU F 1 34 ? -3.579 32.875 -39.696 1.00 13.82 33 LEU F O 1
ATOM 2349 N N . GLU F 1 35 ? -4.149 31.036 -40.879 1.00 17.46 34 GLU F N 1
ATOM 2350 C CA . GLU F 1 35 ? -5.503 31.504 -41.190 1.00 17.41 34 GLU F CA 1
ATOM 2351 C C . GLU F 1 35 ? -6.296 31.833 -39.915 1.00 17.69 34 GLU F C 1
ATOM 2352 O O . GLU F 1 35 ? -6.912 32.899 -39.781 1.00 17.07 34 GLU F O 1
ATOM 2358 N N . ASP F 1 36 ? -6.250 30.890 -38.984 1.00 15.93 35 ASP F N 1
ATOM 2359 C CA . ASP F 1 36 ? -6.878 31.140 -37.678 1.00 17.46 35 ASP F CA 1
ATOM 2360 C C . ASP F 1 36 ? -6.301 32.386 -37.002 1.00 15.19 35 ASP F C 1
ATOM 2361 O O . ASP F 1 36 ? -7.046 33.234 -36.471 1.00 15.28 35 ASP F O 1
ATOM 2366 N N . GLU F 1 37 ? -4.982 32.550 -36.981 1.00 15.87 36 GLU F N 1
ATOM 2367 C CA . GLU F 1 37 ? -4.405 33.701 -36.272 1.00 14.03 36 GLU F CA 1
ATOM 2368 C C . GLU F 1 37 ? -4.819 35.038 -36.930 1.00 15.71 36 GLU F C 1
ATOM 2369 O O . GLU F 1 37 ? -5.094 36.003 -36.237 1.00 14.33 36 GLU F O 1
ATOM 2375 N N . GLU F 1 38 ? -4.882 35.108 -38.267 1.00 15.92 37 GLU F N 1
ATOM 2376 C CA . GLU F 1 38 ? -5.383 36.316 -38.922 1.00 14.89 37 GLU F CA 1
ATOM 2377 C C . GLU F 1 38 ? -6.858 36.602 -38.549 1.00 15.70 37 GLU F C 1
ATOM 2378 O O . GLU F 1 38 ? -7.225 37.769 -38.387 1.00 16.72 37 GLU F O 1
ATOM 2384 N N . LYS F 1 39 ? -7.698 35.585 -38.366 1.00 14.39 38 LYS F N 1
ATOM 2385 C CA . LYS F 1 39 ? -9.074 35.727 -37.931 1.00 15.86 38 LYS F CA 1
ATOM 2386 C C . LYS F 1 39 ? -9.077 36.239 -36.488 1.00 16.07 38 LYS F C 1
ATOM 2387 O O . LYS F 1 39 ? -9.859 37.149 -36.175 1.00 16.16 38 LYS F O 1
ATOM 2393 N N . HIS F 1 40 ? -8.218 35.671 -35.638 1.00 14.98 39 HIS F N 1
ATOM 2394 C CA . HIS F 1 40 ? -8.142 36.110 -34.231 1.00 15.57 39 HIS F CA 1
ATOM 2395 C C . HIS F 1 40 ? -7.837 37.613 -34.194 1.00 15.61 39 HIS F C 1
ATOM 2396 O O . HIS F 1 40 ? -8.422 38.372 -33.416 1.00 16.60 39 HIS F O 1
ATOM 2403 N N . ILE F 1 41 ? -6.891 38.069 -35.012 1.00 15.49 40 ILE F N 1
ATOM 2404 C CA . ILE F 1 41 ? -6.507 39.476 -35.013 1.00 19.19 40 ILE F CA 1
ATOM 2405 C C . ILE F 1 41 ? -7.688 40.330 -35.463 1.00 19.27 40 ILE F C 1
ATOM 2406 O O . ILE F 1 41 ? -7.893 41.402 -34.901 1.00 18.52 40 ILE F O 1
ATOM 2411 N N . GLU F 1 42 ? -8.438 39.890 -36.476 1.00 18.25 41 GLU F N 1
ATOM 2412 C CA . GLU F 1 42 ? -9.610 40.660 -36.890 1.00 20.96 41 GLU F CA 1
ATOM 2413 C C . GLU F 1 42 ? -10.625 40.821 -35.749 1.00 20.39 41 GLU F C 1
ATOM 2414 O O . GLU F 1 42 ? -11.171 41.915 -35.539 1.00 22.23 41 GLU F O 1
ATOM 2420 N N . TRP F 1 43 ? -10.878 39.732 -35.033 1.00 18.27 42 TRP F N 1
ATOM 2421 C CA . TRP F 1 43 ? -11.847 39.718 -33.925 1.00 17.90 42 TRP F CA 1
ATOM 2422 C C . TRP F 1 43 ? -11.328 40.619 -32.804 1.00 17.80 42 TRP F C 1
ATOM 2423 O O . TRP F 1 43 ? -12.086 41.383 -32.219 1.00 19.25 42 TRP F O 1
ATOM 2434 N N . LEU F 1 44 ? -10.035 40.566 -32.511 1.00 17.53 43 LEU F N 1
ATOM 2435 C CA . LEU F 1 44 ? -9.486 41.433 -31.459 1.00 18.04 43 LEU F CA 1
ATOM 2436 C C . LEU F 1 44 ? -9.544 42.931 -31.787 1.00 20.92 43 LEU F C 1
ATOM 2437 O O . LEU F 1 44 ? -9.851 43.756 -30.919 1.00 21.87 43 LEU F O 1
ATOM 2442 N N . GLU F 1 45 ? -9.251 43.262 -33.040 1.00 21.16 44 GLU F N 1
ATOM 2443 C CA . GLU F 1 45 ? -9.352 44.627 -33.568 1.00 25.32 44 GLU F CA 1
ATOM 2444 C C . GLU F 1 45 ? -10.793 45.086 -33.422 1.00 26.51 44 GLU F C 1
ATOM 2445 O O . GLU F 1 45 ? -11.088 46.225 -33.053 1.00 26.00 44 GLU F O 1
ATOM 2451 N N . THR F 1 46 ? -11.711 44.174 -33.689 1.00 27.53 45 THR F N 1
ATOM 2452 C CA . THR F 1 46 ? -13.103 44.517 -33.472 1.00 28.86 45 THR F CA 1
ATOM 2453 C C . THR F 1 46 ? -13.335 44.921 -32.014 1.00 29.70 45 THR F C 1
ATOM 2454 O O . THR F 1 46 ? -13.839 46.031 -31.810 1.00 31.60 45 THR F O 1
ATOM 2458 N N . ILE F 1 47 ? -12.986 44.069 -31.052 1.00 29.06 46 ILE F N 1
ATOM 2459 C CA . ILE F 1 47 ? -13.229 44.330 -29.623 1.00 28.03 46 ILE F CA 1
ATOM 2460 C C . ILE F 1 47 ? -12.554 45.643 -29.216 1.00 27.28 46 ILE F C 1
ATOM 2461 O O . ILE F 1 47 ? -13.043 46.392 -28.3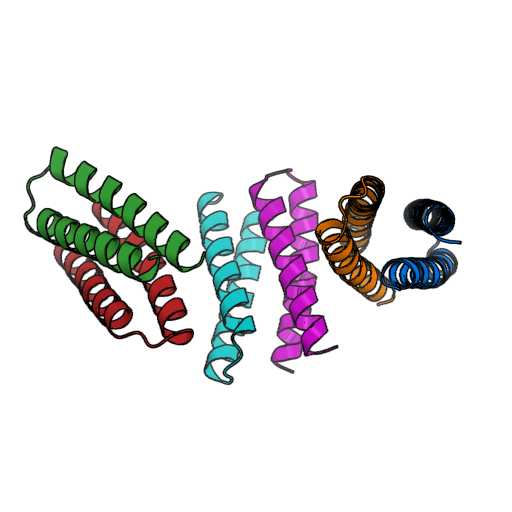57 1.00 26.89 46 ILE F O 1
ATOM 2466 N N . LEU F 1 48 ? -11.412 45.927 -29.832 1.00 26.27 47 LEU F N 1
ATOM 2467 C CA . LEU F 1 48 ? -10.575 47.056 -29.461 1.00 29.02 47 LEU F CA 1
ATOM 2468 C C . LEU F 1 48 ? -10.950 48.308 -30.234 1.00 32.27 47 LEU F C 1
ATOM 2469 O O . LEU F 1 48 ? -11.975 48.346 -30.918 1.00 33.90 47 LEU F O 1
ATOM 2474 N N . GLY F 1 49 ? -10.064 49.290 -30.114 1.00 34.52 48 GLY F N 1
ATOM 2475 C CA . GLY F 1 49 ? -10.174 50.554 -30.810 1.00 40.48 48 GLY F CA 1
ATOM 2476 C C . GLY F 1 49 ? -9.886 50.430 -32.294 1.00 42.89 48 GLY F C 1
ATOM 2477 O O . GLY F 1 49 ? -8.981 51.139 -32.756 1.00 44.89 48 GLY F O 1
#

Solvent-accessible surface area: 16490 Å² total; per-residue (Å²): 119,85,19,118,89,3,31,112,47,5,96,76,10,15,125,46,2,116,87,6,50,140,152,41,143,58,110,45,0,42,84,0,18,109,3,2,69,63,0,21,115,71,0,94,113,66,38,122,129,75,24,82,98,3,0,23,25,6,13,73,11,5,68,66,0,124,87,6,50,132,164,45,140,49,111,40,0,36,71,0,21,113,15,2,65,83,0,3,44,59,0,0,71,50,17,54,128,89,15,151,109,4,26,154,56,7,99,86,9,12,136,67,2,131,77,11,37,128,198,46,156,58,111,38,0,46,81,0,24,100,3,2,62,73,0,20,120,59,0,90,107,50,71,100,118,95,24,127,84,2,25,84,32,6,85,62,16,16,72,32,2,118,76,4,39,114,168,46,167,57,99,33,1,43,121,0,15,106,22,4,64,60,0,20,106,82,0,83,90,78,65,100,130,91,31,123,83,1,40,121,23,3,28,70,7,0,32,35,1,31,76,0,6,132,138,49,142,54,110,43,0,37,125,0,2,70,16,1,12,70,0,6,35,58,4,49,92,91,33,81,118,63,25,130,80,2,31,115,24,5,97,82,8,11,121,43,0,127,84,5,44,152,179,44,133,52,89,34,1,47,81,0,24,43,8,3,45,68,0,20,51,59,0,93,104,65,38,122

Secondary structure (DSSP, 8-state):
-HHHHHHHHHHHHHHHHHHHHHHH--HHHHHHHHHHHHHHHHHHHH--/-HHHHHHHHHHHHHHHHHHHHHHS--HHHHHHHHHHHHHHHHHHHHT-/-HHHHHHHHHHHHHHHHHHHHHH---HHHHHHHHHHHHHHHHHHHHT-/-HHHHHHHHHHHHHHHHHHHHHH---HHHHHHHHHHHHHHHHHHHHT-/-HHHHHHHHHHHHHHHHHHHHHH---HHHHHHHHHHHHHHHHHHHHH-/-HHHHHHHHHHHHHHHHHHHHHH---HHHHHHHHHHHHHHHHHHHH--

Nearest PDB structures (foldseek):
  1jm0-assembly1_A  TM=1.021E+00  e=5.236E-06  unclassified
  1jmb-assembly2_C  TM=1.003E+00  e=8.946E-06  unclassified
  1ovv-assembly4_A  TM=1.008E+00  e=8.946E-06  unclassified
  1jmb-assembly1_A-2  TM=1.010E+00  e=1.094E-05  unclassified
  1y47-assembly2_B  TM=9.606E-01  e=3.325E-04  unclassified

B-factor: mean 26.02, std 9.69, range [9.74, 7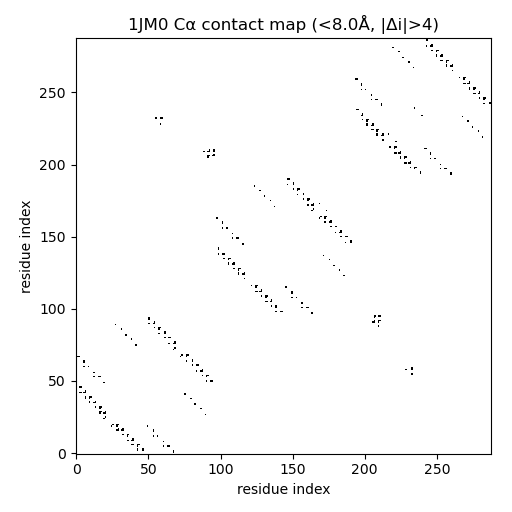5.97]

Radius of gyration: 23.45 Å; Cα contacts (8 Å, |Δi|>4): 215; chains: 6; bounding box: 44×64×61 Å

Foldseek 3Di:
DVLVVVLVVLVVLLVVLVVVCVPPVDPVSVVVNVVSVVVNVVSVVVPD/DVLVVVLVVLVVVLVVLVVVCVVPVDVVSVVVNVVSVVVNVVSVVVVD/DVLVVVLVVLVVVLVVLVVVCVPDPDVVSVVVNVVSVVVNVVSVVVVD/DVLVVVLVVLVVVLVVLVVVCVVPVDPVSVVVSVVSVVSNVVSVVVVD/DVLVVQLVVLVVLLVVLVVVCVVPVDPVSVVVNVVSVVVNVVSVVVVD/DVLVVVLVVLVVLLVVLVVVVVPDPDVVSVVVNVVSVVSNVVSVVVDD